Protein AF-A0A9D5PE12-F1 (afdb_monomer)

Solvent-accessible surface area (backbone atoms only — not comparable to full-atom values): 17944 Å² total; per-residue (Å²): 62,60,65,68,38,72,77,38,65,74,46,56,59,53,34,53,28,60,67,46,74,87,85,66,69,91,41,48,54,55,60,52,22,58,77,56,76,37,58,49,64,40,52,50,46,51,49,42,27,74,77,70,66,45,74,72,51,78,72,53,52,74,65,48,49,65,69,56,52,53,48,28,52,55,37,45,54,50,44,42,68,74,46,52,51,53,51,44,49,51,35,49,62,76,15,31,68,56,91,51,87,88,36,63,37,35,49,51,52,50,52,50,52,56,50,52,52,45,55,49,49,43,52,49,49,41,52,68,48,56,49,45,50,52,54,32,45,76,71,57,40,27,55,85,90,59,58,76,62,57,69,63,71,63,59,41,63,74,48,27,54,51,48,54,52,50,50,53,52,49,52,53,48,47,48,74,76,55,59,57,91,86,33,42,62,68,43,46,52,51,34,51,52,50,50,54,51,50,52,53,52,47,54,50,49,54,48,42,39,69,69,47,48,50,56,47,49,51,54,52,53,75,73,40,60,76,37,90,67,86,67,96,68,80,92,70,92,78,90,67,91,70,90,63,53,73,66,53,50,52,53,49,48,36,49,58,68,66,48,48,63,61,53,40,13,67,72,70,50,35,40,51,66,54,49,52,49,48,53,51,49,53,26,65,74,69,72,41,90,45,74,70,54,50,42,52,49,32,46,76,70,63,74,39,60,78,70,76,54,62,70,75,80,80,117

Radius of gyration: 22.83 Å; Cα contacts (8 Å, |Δi|>4): 286; chains: 1; bounding box: 58×44×62 Å

Sequence (315 aa):
MAELIGDDFNLLQVMSRFGIALGFGDKSVDEVCRENNVDTDTFLAVCNFVSQGLKPSFDEYMSLHVESLLAYLRKSHTFYLDFLLPGIRHMFVEAVDCSTRNEIGFLILKFFDDYVAEIKCHQDYESDHFFTYVENLLKGVRPADVCLQHFEDDHVHLDHDKLIAQKMADLKNIIIRYSPSSANKDLLNDALMHLCRFEKDMDIHTRLEDTIFIPVVSMLESQVEVNDGESEVLANETNEKDPLSQREKEIITCVVKGQTNKEIADTLCIAMHTVLTHRRNIAKKLDIHTPAGLVIYAIVHGIVKVEDIKDLQYS

Mean predicted aligned error: 9.03 Å

Structure (mmCIF, N/CA/C/O backbone):
data_AF-A0A9D5PE12-F1
#
_entry.id   AF-A0A9D5PE12-F1
#
loop_
_atom_site.group_PDB
_atom_site.id
_atom_site.type_symbol
_atom_site.label_atom_id
_atom_site.label_alt_id
_atom_site.label_comp_id
_atom_site.label_asym_id
_atom_site.label_entity_id
_atom_site.label_seq_id
_atom_site.pdbx_PDB_ins_code
_atom_site.Cartn_x
_atom_site.Cartn_y
_atom_site.Cartn_z
_atom_site.occupancy
_atom_site.B_iso_or_equiv
_atom_site.auth_seq_id
_atom_site.auth_comp_id
_atom_site.auth_asym_id
_atom_site.auth_atom_id
_atom_site.pdbx_PDB_model_num
ATOM 1 N N . MET A 1 1 ? -23.669 9.478 -7.004 1.00 91.88 1 MET A N 1
ATOM 2 C CA . MET A 1 1 ? -22.338 8.865 -7.228 1.00 91.88 1 MET A CA 1
ATOM 3 C C . MET A 1 1 ? -21.692 9.326 -8.539 1.00 91.88 1 MET A C 1
ATOM 5 O O . MET A 1 1 ? -20.534 9.713 -8.512 1.00 91.88 1 MET A O 1
ATOM 9 N N . ALA A 1 2 ? -22.415 9.330 -9.670 1.00 92.31 2 ALA A N 1
ATOM 10 C CA . ALA A 1 2 ? -21.855 9.725 -10.974 1.00 92.31 2 ALA A CA 1
ATOM 11 C C . ALA A 1 2 ? -21.234 11.133 -10.982 1.00 92.31 2 ALA A C 1
ATOM 13 O O . ALA A 1 2 ? -20.122 11.297 -11.467 1.00 92.31 2 ALA A O 1
ATOM 14 N N . GLU A 1 3 ? -21.940 12.120 -10.421 1.00 91.94 3 GLU A N 1
ATOM 15 C CA . GLU A 1 3 ? -21.476 13.514 -10.354 1.00 91.94 3 GLU A CA 1
ATOM 16 C C . GLU A 1 3 ? -20.173 13.643 -9.554 1.00 91.94 3 GLU A C 1
ATOM 18 O O . GLU A 1 3 ? -19.214 14.213 -10.055 1.00 91.94 3 GLU A O 1
ATOM 23 N N . LEU A 1 4 ? -20.093 12.992 -8.386 1.00 91.94 4 LEU A N 1
ATOM 24 C CA . LEU A 1 4 ? -18.894 12.972 -7.538 1.00 91.94 4 LEU A CA 1
ATOM 25 C C . LEU A 1 4 ? -17.642 12.504 -8.305 1.00 91.94 4 LEU A C 1
ATOM 27 O O . LEU A 1 4 ? -16.583 13.111 -8.195 1.00 91.94 4 LEU A O 1
ATOM 31 N N . ILE A 1 5 ? -17.760 11.43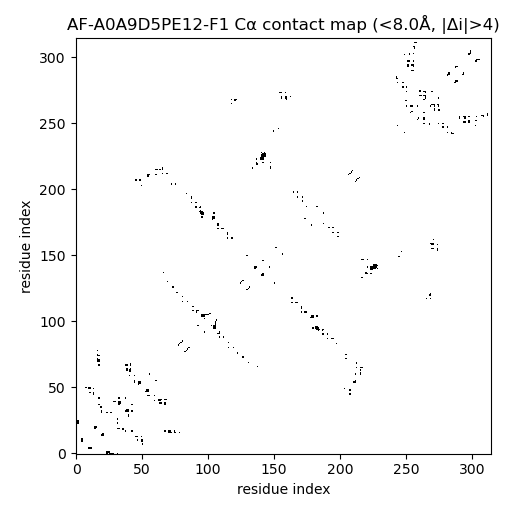7 -9.100 1.00 92.19 5 ILE A N 1
ATOM 32 C CA . ILE A 1 5 ? -16.647 10.920 -9.918 1.00 92.19 5 ILE A CA 1
ATOM 33 C C . ILE A 1 5 ? -16.380 11.828 -11.122 1.00 92.19 5 ILE A C 1
ATOM 35 O O . ILE A 1 5 ? -15.238 11.965 -11.552 1.00 92.19 5 ILE A O 1
ATOM 39 N N . GLY A 1 6 ? -17.434 12.418 -11.694 1.00 90.25 6 GLY A N 1
ATOM 40 C CA . GLY A 1 6 ? -17.326 13.356 -12.809 1.00 90.25 6 GLY A CA 1
ATOM 41 C C . GLY A 1 6 ? -16.516 14.604 -12.453 1.00 90.25 6 GLY A C 1
ATOM 42 O O . GLY A 1 6 ? -15.821 15.131 -13.321 1.00 90.25 6 GLY A O 1
ATOM 43 N N . ASP A 1 7 ? -16.562 15.021 -11.187 1.00 91.56 7 ASP A N 1
ATOM 44 C CA . ASP A 1 7 ? -15.768 16.130 -10.657 1.00 91.56 7 ASP A CA 1
ATOM 45 C C . ASP A 1 7 ? -14.293 15.746 -10.427 1.00 91.56 7 ASP A C 1
ATOM 47 O O . ASP A 1 7 ? -13.405 16.578 -10.632 1.00 91.56 7 ASP A O 1
ATOM 51 N N . ASP A 1 8 ? -14.006 14.491 -10.052 1.00 93.31 8 ASP A N 1
ATOM 52 C CA . ASP A 1 8 ? -12.640 13.986 -9.871 1.00 93.31 8 ASP A CA 1
ATOM 53 C C . ASP A 1 8 ? -12.486 12.489 -10.206 1.00 93.31 8 ASP A C 1
ATOM 55 O O . ASP A 1 8 ? -12.832 11.592 -9.432 1.00 93.31 8 ASP A O 1
ATOM 59 N N . PHE A 1 9 ? -11.848 12.203 -11.345 1.00 92.50 9 PHE A N 1
ATOM 60 C CA . PHE A 1 9 ? -11.589 10.835 -11.798 1.00 92.50 9 PHE A CA 1
ATOM 61 C C . PHE A 1 9 ? -10.579 10.060 -10.943 1.00 92.50 9 PHE A C 1
ATOM 63 O O . PHE A 1 9 ? -10.517 8.835 -11.068 1.00 92.50 9 PHE A O 1
ATOM 70 N N . ASN A 1 10 ? -9.817 10.709 -10.054 1.00 89.19 10 ASN A N 1
ATOM 71 C CA . ASN A 1 10 ? -8.973 9.980 -9.100 1.00 89.19 10 ASN A CA 1
ATOM 72 C C . ASN A 1 10 ? -9.825 9.112 -8.153 1.00 89.19 10 ASN A C 1
ATOM 74 O O . ASN A 1 10 ? -9.357 8.084 -7.661 1.00 89.19 10 ASN A O 1
ATOM 78 N N . LEU A 1 11 ? -11.105 9.459 -7.965 1.00 95.00 11 LEU A N 1
ATOM 79 C CA . LEU A 1 11 ? -12.042 8.692 -7.146 1.00 95.00 11 LEU A CA 1
ATOM 80 C C . LEU A 1 11 ? -12.417 7.334 -7.752 1.00 95.00 11 LEU A C 1
ATOM 82 O O . LEU A 1 11 ? -12.886 6.463 -7.024 1.00 95.00 11 LEU A O 1
ATOM 86 N N . LEU A 1 12 ? -12.146 7.088 -9.041 1.00 94.38 12 LEU A N 1
ATOM 87 C CA . LEU A 1 12 ? -12.320 5.754 -9.632 1.00 94.38 12 LEU A CA 1
ATOM 88 C C . LEU A 1 12 ? -11.509 4.693 -8.880 1.00 94.38 12 LEU A C 1
ATOM 90 O O . LEU A 1 12 ? -11.999 3.591 -8.627 1.00 94.38 12 LEU A O 1
ATOM 94 N N . GLN A 1 13 ? -10.281 5.041 -8.486 1.00 93.38 13 GLN A N 1
ATOM 95 C CA . GLN A 1 13 ? -9.429 4.129 -7.735 1.00 93.38 13 GLN A CA 1
ATOM 96 C C . GLN A 1 13 ? -9.942 3.935 -6.304 1.00 93.38 13 GLN A C 1
ATOM 98 O O . GLN A 1 13 ? -9.914 2.816 -5.789 1.00 93.38 13 GLN A O 1
ATOM 103 N N . VAL A 1 14 ? -10.473 4.997 -5.687 1.00 96.19 14 VAL A N 1
ATOM 104 C CA . VAL A 1 14 ? -11.097 4.934 -4.358 1.00 96.19 14 VAL A CA 1
ATOM 105 C C . VAL A 1 14 ? -12.267 3.953 -4.361 1.00 96.19 14 VAL A C 1
ATOM 107 O O . VAL A 1 14 ? -12.322 3.049 -3.531 1.00 96.19 14 VAL A O 1
ATOM 110 N N . MET A 1 15 ? -13.157 4.059 -5.347 1.00 95.31 15 MET A N 1
ATOM 111 C CA . MET A 1 15 ? -14.295 3.149 -5.495 1.00 95.31 15 MET A CA 1
ATOM 112 C C . MET A 1 15 ? -13.864 1.696 -5.636 1.00 95.31 15 MET A C 1
ATOM 114 O O . MET A 1 15 ? -14.377 0.830 -4.929 1.00 95.31 15 MET A O 1
ATOM 118 N N . SER A 1 16 ? -12.885 1.433 -6.506 1.00 94.56 16 SER A N 1
ATOM 119 C CA . SER A 1 16 ? -12.375 0.078 -6.707 1.00 94.56 16 SER A CA 1
ATOM 120 C C . SER A 1 16 ? -11.813 -0.520 -5.414 1.00 94.56 16 SER A C 1
ATOM 122 O O . SER A 1 16 ? -11.966 -1.720 -5.186 1.00 94.56 16 SER A O 1
ATOM 124 N N . ARG A 1 17 ? -11.179 0.291 -4.557 1.00 96.50 17 ARG A N 1
ATOM 125 C CA . ARG A 1 17 ? -10.620 -0.145 -3.265 1.00 96.50 17 ARG A CA 1
ATOM 126 C C . ARG A 1 17 ? -11.682 -0.396 -2.201 1.00 96.50 17 ARG A C 1
ATOM 128 O O . ARG A 1 17 ? -11.516 -1.305 -1.399 1.00 96.50 17 ARG A O 1
ATOM 135 N N . PHE A 1 18 ? -12.800 0.321 -2.251 1.00 96.88 18 PHE A N 1
ATOM 136 C CA . PHE A 1 18 ? -13.996 -0.004 -1.467 1.00 96.88 18 PHE A CA 1
ATOM 137 C C . PHE A 1 18 ? -14.807 -1.178 -2.044 1.00 96.88 18 PHE A C 1
ATOM 139 O O . PHE A 1 18 ? -15.817 -1.569 -1.470 1.00 96.88 18 PHE A O 1
ATOM 146 N N . GLY A 1 19 ? -14.388 -1.760 -3.174 1.00 93.94 19 GLY A N 1
ATOM 147 C CA . GLY A 1 19 ? -15.107 -2.856 -3.827 1.00 93.94 19 GLY A CA 1
ATOM 148 C C . GLY A 1 19 ? -16.360 -2.416 -4.589 1.00 93.94 19 GLY A C 1
ATOM 149 O O . GLY A 1 19 ? -17.178 -3.257 -4.950 1.00 93.94 19 GLY A O 1
ATOM 150 N N . ILE A 1 20 ? -16.506 -1.119 -4.864 1.00 95.00 20 ILE A N 1
ATOM 151 C CA . ILE A 1 20 ? -17.655 -0.558 -5.572 1.00 95.00 20 ILE A CA 1
ATOM 152 C C . ILE A 1 20 ? -17.387 -0.597 -7.079 1.00 95.00 20 ILE A C 1
ATOM 154 O O . ILE A 1 20 ? -16.509 0.099 -7.595 1.00 95.00 20 ILE A O 1
ATOM 158 N N . ALA A 1 21 ? -18.175 -1.391 -7.804 1.00 92.25 21 ALA A N 1
ATOM 159 C CA . ALA A 1 21 ? -18.115 -1.455 -9.261 1.00 92.25 21 ALA A CA 1
ATOM 160 C C . ALA A 1 21 ? -18.849 -0.275 -9.929 1.00 92.25 21 ALA A C 1
ATOM 162 O O . ALA A 1 21 ? -19.832 0.262 -9.411 1.00 92.25 21 ALA A O 1
ATOM 163 N N . LEU A 1 22 ? -18.394 0.107 -11.127 1.00 92.56 22 LEU A N 1
ATOM 164 C CA . LEU A 1 22 ? -19.107 1.061 -11.981 1.00 92.56 22 LEU A CA 1
ATOM 165 C C . LEU A 1 22 ? -20.443 0.476 -12.472 1.00 92.56 22 LEU A C 1
ATOM 167 O O . LEU A 1 22 ? -20.615 -0.738 -12.549 1.00 92.56 22 LEU A O 1
ATOM 171 N N . GLY A 1 23 ? -21.374 1.353 -12.865 1.00 91.19 23 GLY A N 1
ATOM 172 C CA . GLY A 1 23 ? -22.699 0.952 -13.363 1.00 91.19 23 GLY A CA 1
ATOM 173 C C . GLY A 1 23 ? -23.842 1.133 -12.360 1.00 91.19 23 GLY A C 1
ATOM 174 O O . GLY A 1 23 ? -24.856 0.451 -12.449 1.00 91.19 23 GLY A O 1
ATOM 175 N N . PHE A 1 24 ? -23.703 2.067 -11.418 1.00 88.62 24 PHE A N 1
ATOM 176 C CA . PHE A 1 24 ? -24.698 2.367 -10.379 1.00 88.62 24 PHE A CA 1
ATOM 177 C C . PHE A 1 24 ? -25.884 3.238 -10.851 1.00 88.62 24 PHE A C 1
ATOM 179 O O . PHE A 1 24 ? -26.805 3.477 -10.073 1.00 88.62 24 PHE A O 1
ATOM 186 N N . GLY A 1 25 ? -25.904 3.697 -12.108 1.00 91.38 25 GLY A N 1
ATOM 187 C CA . GLY A 1 25 ? -26.985 4.534 -12.647 1.00 91.38 25 GLY A CA 1
ATOM 188 C C . GLY A 1 25 ? -27.133 5.861 -11.892 1.00 91.38 25 GLY A C 1
ATOM 189 O O . GLY A 1 25 ? -26.133 6.503 -11.573 1.00 91.38 25 GLY A O 1
ATOM 190 N N . ASP A 1 26 ? -28.372 6.235 -11.573 1.00 94.69 26 ASP A N 1
ATOM 191 C CA . ASP A 1 26 ? -28.710 7.498 -10.895 1.00 94.69 26 ASP A CA 1
ATOM 192 C C . ASP A 1 26 ? -28.695 7.398 -9.358 1.00 94.69 26 ASP A C 1
ATOM 194 O O . ASP A 1 26 ? -29.173 8.297 -8.666 1.00 94.69 26 ASP A O 1
ATOM 198 N N . LYS A 1 27 ? -28.161 6.302 -8.800 1.00 96.50 27 LYS A N 1
ATOM 199 C CA . LYS A 1 27 ? -28.121 6.096 -7.349 1.00 96.50 27 LYS A CA 1
ATOM 200 C C . LYS A 1 27 ? -27.272 7.161 -6.648 1.00 96.50 27 LYS A C 1
ATOM 202 O O . LYS A 1 27 ? -26.194 7.581 -7.110 1.00 96.50 27 LYS A O 1
ATOM 207 N N . SER A 1 28 ? -27.761 7.579 -5.487 1.00 97.31 28 SER A N 1
ATOM 208 C CA . SER A 1 28 ? -27.042 8.450 -4.560 1.00 97.31 28 SER A CA 1
ATOM 209 C C . SER A 1 28 ? -25.776 7.767 -4.025 1.00 97.31 28 SER A C 1
ATOM 211 O O . SER A 1 28 ? -25.570 6.568 -4.208 1.00 97.31 28 SER A O 1
ATOM 213 N N . VAL A 1 29 ? -24.878 8.535 -3.398 1.00 97.00 29 VAL A N 1
ATOM 214 C CA . VAL A 1 29 ? -23.661 7.957 -2.794 1.00 97.00 29 VAL A CA 1
ATOM 215 C C . VAL A 1 29 ? -24.027 6.945 -1.709 1.00 97.00 29 VAL A C 1
ATOM 217 O O . VAL A 1 29 ? -23.503 5.835 -1.726 1.00 97.00 29 VAL A O 1
ATOM 220 N N . ASP A 1 30 ? -24.975 7.299 -0.843 1.00 97.25 30 ASP A N 1
ATOM 221 C CA . ASP A 1 30 ? -25.439 6.444 0.251 1.00 97.25 30 ASP A CA 1
ATOM 222 C C . ASP A 1 30 ? -26.052 5.127 -0.249 1.00 97.25 30 ASP A C 1
ATOM 224 O O . ASP A 1 30 ? -25.691 4.046 0.213 1.00 97.25 30 ASP A O 1
ATOM 228 N N . GLU A 1 31 ? -26.916 5.189 -1.269 1.00 97.75 31 GLU A N 1
ATOM 229 C CA . GLU A 1 31 ? -27.510 3.982 -1.855 1.00 97.75 31 GLU A CA 1
ATOM 230 C C . GLU A 1 31 ? -26.449 3.022 -2.395 1.00 97.75 31 GLU A C 1
ATOM 232 O O . GLU A 1 31 ? -26.549 1.815 -2.176 1.00 97.75 31 GLU A O 1
ATOM 237 N N . VAL A 1 32 ? -25.424 3.552 -3.070 1.00 97.44 32 VAL A N 1
ATOM 238 C CA . VAL A 1 32 ? -24.328 2.742 -3.611 1.00 97.44 32 VAL A CA 1
ATOM 239 C C . VAL A 1 32 ? -23.470 2.156 -2.492 1.00 97.44 32 VAL A C 1
ATOM 241 O O . VAL A 1 32 ? -23.146 0.971 -2.554 1.00 97.44 32 VAL A O 1
ATOM 244 N N . CYS A 1 33 ? -23.121 2.937 -1.468 1.00 96.75 33 CYS A N 1
ATOM 245 C CA . CYS A 1 33 ? -22.321 2.451 -0.341 1.00 96.75 33 CYS A CA 1
ATOM 246 C C . CYS A 1 33 ? -23.049 1.319 0.396 1.00 96.75 33 CYS A C 1
ATOM 248 O O . CYS A 1 33 ? -22.503 0.224 0.548 1.00 96.75 33 CYS A O 1
ATOM 250 N N . ARG A 1 34 ? -24.333 1.516 0.716 1.00 95.69 34 ARG A N 1
ATOM 251 C CA . ARG A 1 34 ? -25.177 0.512 1.376 1.00 95.69 34 ARG A CA 1
ATOM 252 C C . ARG A 1 34 ? -25.303 -0.787 0.579 1.00 95.69 34 ARG A C 1
ATOM 254 O O . ARG A 1 34 ? -25.251 -1.865 1.162 1.00 95.69 34 ARG A O 1
ATOM 261 N N . GLU A 1 35 ? -25.456 -0.714 -0.743 1.00 95.88 35 GLU A N 1
ATOM 262 C CA . GLU A 1 35 ? -25.526 -1.907 -1.603 1.00 95.88 35 GLU A CA 1
ATOM 263 C C . GLU A 1 35 ? -24.217 -2.704 -1.655 1.00 95.88 35 GLU A C 1
ATOM 265 O O . GLU A 1 35 ? -24.246 -3.907 -1.913 1.00 95.88 35 GLU A O 1
ATOM 270 N N . ASN A 1 36 ? -23.084 -2.051 -1.398 1.00 94.25 36 ASN A N 1
ATOM 271 C CA . ASN A 1 36 ? -21.760 -2.671 -1.407 1.00 94.25 36 ASN A CA 1
ATOM 272 C C . ASN A 1 36 ? -21.235 -2.980 0.007 1.00 94.25 36 ASN A C 1
ATOM 274 O O . ASN A 1 36 ? -20.098 -3.421 0.140 1.00 94.25 36 ASN A O 1
ATOM 278 N N . ASN A 1 37 ? -22.059 -2.809 1.050 1.00 94.12 37 ASN A N 1
ATOM 279 C CA . ASN A 1 37 ? -21.665 -2.951 2.460 1.00 94.12 37 ASN A CA 1
ATOM 280 C C . ASN A 1 37 ? -20.475 -2.055 2.847 1.00 94.12 37 ASN A C 1
ATOM 282 O O . ASN A 1 37 ? -19.581 -2.475 3.578 1.00 94.12 37 ASN A O 1
ATOM 286 N N . VAL A 1 38 ? -20.466 -0.827 2.334 1.00 95.31 38 VAL A N 1
ATOM 287 C CA . VAL A 1 38 ? -19.476 0.203 2.653 1.00 95.31 38 VAL A CA 1
ATOM 288 C C . VAL A 1 38 ? -20.146 1.250 3.530 1.00 95.31 38 VAL A C 1
ATOM 290 O O . VAL A 1 38 ? -21.268 1.667 3.243 1.00 95.31 38 VAL A O 1
ATOM 293 N N . ASP A 1 39 ? -19.462 1.677 4.587 1.00 96.56 39 ASP A N 1
ATOM 294 C CA . ASP A 1 39 ? -19.922 2.795 5.404 1.00 96.56 39 ASP A CA 1
ATOM 295 C C . ASP A 1 39 ? -19.829 4.121 4.624 1.00 96.56 39 ASP A C 1
ATOM 297 O O . ASP A 1 39 ? -18.768 4.478 4.100 1.00 96.56 39 ASP A O 1
ATOM 301 N N . THR A 1 40 ? -20.955 4.834 4.515 1.00 96.88 40 THR A N 1
ATOM 302 C CA . THR A 1 40 ? -21.082 6.039 3.680 1.00 96.88 40 THR A CA 1
ATOM 303 C C . THR A 1 40 ? -20.196 7.179 4.187 1.00 96.88 40 THR A C 1
ATOM 305 O O . THR A 1 40 ? -19.554 7.850 3.373 1.00 96.88 40 THR A O 1
ATOM 308 N N . ASP A 1 41 ? -20.120 7.384 5.503 1.00 96.88 41 ASP A N 1
ATOM 309 C CA . ASP A 1 41 ? -19.317 8.455 6.106 1.00 96.88 41 ASP A CA 1
ATOM 310 C C . ASP A 1 41 ? -17.827 8.202 5.870 1.00 96.88 41 ASP A C 1
ATOM 312 O O . ASP A 1 41 ? -17.101 9.083 5.406 1.00 96.88 41 ASP A O 1
ATOM 316 N N . THR A 1 42 ? -17.386 6.960 6.076 1.00 97.81 42 THR A N 1
ATOM 317 C CA . THR A 1 42 ? -16.015 6.530 5.790 1.00 97.81 42 THR A CA 1
ATOM 318 C C . THR A 1 42 ? -15.667 6.697 4.315 1.00 97.81 42 THR A C 1
ATOM 320 O O . THR A 1 42 ? -14.605 7.231 3.986 1.00 97.81 42 THR A O 1
ATOM 323 N N . PHE A 1 43 ? -16.561 6.296 3.407 1.00 97.88 43 PHE A N 1
ATOM 324 C CA . PHE A 1 43 ? -16.361 6.483 1.970 1.00 97.88 43 PHE A CA 1
ATOM 325 C C . PHE A 1 43 ? -16.181 7.962 1.605 1.00 97.88 43 PHE A C 1
ATOM 327 O O . PHE A 1 43 ? -15.249 8.312 0.874 1.00 97.88 43 PHE A O 1
ATOM 334 N N . LEU A 1 44 ? -17.047 8.838 2.122 1.00 97.00 44 LEU A N 1
ATOM 335 C CA . LEU A 1 44 ? -16.983 10.276 1.863 1.00 97.00 44 LEU A CA 1
ATOM 336 C C . LEU A 1 44 ? -15.732 10.915 2.471 1.00 97.00 44 LEU A C 1
ATOM 338 O O . LEU A 1 44 ? -15.083 11.715 1.797 1.00 97.00 44 LEU A O 1
ATOM 342 N N . ALA A 1 45 ? -15.349 10.529 3.690 1.00 97.69 45 ALA A N 1
ATOM 343 C CA . ALA A 1 45 ? -14.124 10.995 4.333 1.00 97.69 45 ALA A CA 1
ATOM 344 C C . ALA A 1 45 ? -12.887 10.658 3.486 1.00 97.69 45 ALA A C 1
ATOM 346 O O . ALA A 1 45 ? -12.058 11.533 3.221 1.00 97.69 45 ALA A O 1
ATOM 347 N N . VAL A 1 46 ? -12.798 9.424 2.977 1.00 97.69 46 VAL A N 1
ATOM 348 C CA . VAL A 1 46 ? -11.709 9.016 2.079 1.00 97.69 46 VAL A CA 1
ATOM 349 C C . VAL A 1 46 ? -11.771 9.764 0.745 1.00 97.69 46 VAL A C 1
ATOM 351 O O . VAL A 1 46 ? -10.739 10.248 0.284 1.00 97.69 46 VAL A O 1
ATOM 354 N N . CYS A 1 47 ? -12.948 9.937 0.135 1.00 97.38 47 CYS A N 1
ATOM 355 C CA . CYS A 1 47 ? -13.078 10.705 -1.110 1.00 97.38 47 CYS A CA 1
ATOM 356 C C . CYS A 1 47 ? -12.613 12.160 -0.947 1.00 97.38 47 CYS A C 1
ATOM 358 O O . CYS A 1 47 ? -11.829 12.656 -1.758 1.00 97.38 47 CYS A O 1
ATOM 360 N N . ASN A 1 48 ? -13.050 12.829 0.122 1.00 96.25 48 ASN A N 1
ATOM 361 C CA . ASN A 1 48 ? -12.664 14.205 0.435 1.00 96.25 48 ASN A CA 1
ATOM 362 C C . ASN A 1 48 ? -11.154 14.324 0.679 1.00 96.25 48 ASN A C 1
ATOM 364 O O . ASN A 1 48 ? -10.512 15.270 0.208 1.00 96.25 48 ASN A O 1
ATOM 368 N N . PHE A 1 49 ? -10.568 13.342 1.364 1.00 96.69 49 PHE A N 1
ATOM 369 C CA . PHE A 1 49 ? -9.134 13.303 1.608 1.00 96.69 49 PHE A CA 1
ATOM 370 C C . PHE A 1 49 ? -8.325 13.080 0.324 1.00 96.69 49 PHE A C 1
ATOM 372 O O . PHE A 1 49 ? -7.370 13.810 0.069 1.00 96.69 49 PHE A O 1
ATOM 379 N N . VAL A 1 50 ? -8.713 12.115 -0.514 1.00 94.94 50 VAL A N 1
ATOM 380 C CA . VAL A 1 50 ? -8.000 11.797 -1.763 1.00 94.94 50 VAL A CA 1
ATOM 381 C C . VAL A 1 50 ? -8.110 12.939 -2.774 1.00 94.94 50 VAL A C 1
ATOM 383 O O . VAL A 1 50 ? -7.117 13.291 -3.410 1.00 94.94 50 VAL A O 1
ATOM 386 N N . SER A 1 51 ? -9.294 13.539 -2.903 1.00 94.56 51 SER A N 1
ATOM 387 C CA . SER A 1 51 ? -9.542 14.593 -3.889 1.00 94.56 51 SER A CA 1
ATOM 388 C C . SER A 1 51 ? -8.929 15.937 -3.482 1.00 94.56 51 SER A C 1
ATOM 390 O O . SER A 1 51 ? -8.296 16.616 -4.292 1.00 94.56 51 SER A O 1
ATOM 392 N N . GLN A 1 52 ? -9.085 16.328 -2.212 1.00 93.56 52 GLN A N 1
ATOM 393 C CA . GLN A 1 52 ? -8.803 17.697 -1.759 1.00 93.56 52 GLN A CA 1
ATOM 394 C C . GLN A 1 52 ? -7.800 17.771 -0.599 1.00 93.56 52 GLN A C 1
ATOM 396 O O . GLN A 1 52 ? -7.399 18.863 -0.198 1.00 93.56 52 GLN A O 1
ATOM 401 N N . GLY A 1 53 ? -7.378 16.635 -0.037 1.00 93.12 53 GLY A N 1
ATOM 402 C CA . GLY A 1 53 ? -6.530 16.598 1.156 1.00 93.12 53 GLY A CA 1
ATOM 403 C C . GLY A 1 53 ? -7.246 17.056 2.428 1.00 93.12 53 GLY A C 1
ATOM 404 O O . GLY A 1 53 ? -6.576 17.415 3.399 1.00 93.12 53 GLY A O 1
ATOM 405 N N . LEU A 1 54 ? -8.584 17.084 2.422 1.00 93.88 54 LEU A N 1
ATOM 406 C CA . LEU A 1 54 ? -9.382 17.516 3.565 1.00 93.88 54 LEU A CA 1
ATOM 407 C C . LEU A 1 54 ? -9.358 16.453 4.658 1.00 93.88 54 LEU A C 1
ATOM 409 O O . LEU A 1 54 ? -9.696 15.296 4.421 1.00 93.88 54 LEU A O 1
ATOM 413 N N . LYS A 1 55 ? -8.958 16.864 5.861 1.00 93.00 55 LYS A N 1
ATOM 414 C CA . LYS A 1 55 ? -9.018 16.017 7.052 1.00 93.00 55 LYS A CA 1
ATOM 415 C C . LYS A 1 55 ? -10.452 15.985 7.590 1.00 93.00 55 LYS A C 1
ATOM 417 O O . LYS A 1 55 ? -11.102 17.033 7.535 1.00 93.00 55 LYS A O 1
ATOM 422 N N . PRO A 1 56 ? -10.909 14.854 8.153 1.00 95.06 56 PRO A N 1
ATOM 423 C CA . PRO A 1 56 ? -12.169 14.816 8.881 1.00 95.06 56 PRO A CA 1
ATOM 424 C C . PRO A 1 56 ? -12.187 15.852 10.014 1.00 95.06 56 PRO A C 1
ATOM 426 O O . PRO A 1 56 ? -11.168 16.148 10.646 1.00 95.06 56 PRO A O 1
ATOM 429 N N . SER A 1 57 ? -13.351 16.429 10.269 1.00 92.81 57 SER A N 1
ATOM 430 C CA . SER A 1 57 ? -13.644 17.176 11.488 1.00 92.81 57 SER A CA 1
ATOM 431 C C . SER A 1 57 ? -13.722 16.236 12.695 1.00 92.81 57 SER A C 1
ATOM 433 O O . SER A 1 57 ? -13.768 15.016 12.555 1.00 92.81 57 SER A O 1
ATOM 435 N N . PHE A 1 58 ? -13.735 16.802 13.905 1.00 89.56 58 PHE A N 1
ATOM 436 C CA . PHE A 1 58 ? -13.791 16.011 15.138 1.00 89.56 58 PHE A CA 1
ATOM 437 C C . PHE A 1 58 ? -15.003 15.066 15.181 1.00 89.56 58 PHE A C 1
ATOM 439 O O . PHE A 1 58 ? -14.848 13.905 15.546 1.00 89.56 58 PHE A O 1
ATOM 446 N N . ASP A 1 59 ? -16.177 15.549 14.770 1.00 89.62 59 ASP A N 1
ATOM 447 C CA . ASP A 1 59 ? -17.402 14.745 14.757 1.00 89.62 59 ASP A CA 1
ATOM 448 C C . ASP A 1 59 ? -17.348 13.654 13.676 1.00 89.62 59 ASP A C 1
ATOM 450 O O . ASP A 1 59 ? -17.774 12.531 13.927 1.00 89.62 59 ASP A O 1
ATOM 454 N N . GLU A 1 60 ? -16.762 13.950 12.510 1.00 92.62 60 GLU A N 1
ATOM 455 C CA . GLU A 1 60 ? -16.580 12.962 11.437 1.00 92.62 60 GLU A CA 1
ATOM 456 C C . GLU A 1 60 ? -15.617 11.849 11.854 1.00 92.62 60 GLU A C 1
ATOM 458 O O . GLU A 1 60 ? -15.904 10.691 11.589 1.00 92.62 60 GLU A O 1
ATOM 463 N N . TYR A 1 61 ? -14.515 12.153 12.558 1.00 92.94 61 TYR A N 1
ATOM 464 C CA . TYR A 1 61 ? -13.607 11.113 13.070 1.00 92.94 61 TYR A CA 1
ATOM 465 C C . TYR A 1 61 ? -14.330 10.071 13.933 1.00 92.94 61 TYR A C 1
ATOM 467 O O . TYR A 1 61 ? -13.985 8.893 13.877 1.00 92.94 61 TYR A O 1
ATOM 475 N N . MET A 1 62 ? -15.328 10.496 14.713 1.00 90.31 62 MET A N 1
ATOM 476 C CA . MET A 1 62 ? -16.088 9.616 15.605 1.00 90.31 62 MET A CA 1
ATOM 477 C C . MET A 1 62 ? -17.088 8.719 14.866 1.00 90.31 62 MET A C 1
ATOM 479 O O . MET A 1 62 ? -17.549 7.744 15.459 1.00 90.31 62 MET A O 1
ATOM 483 N N . SER A 1 63 ? -17.440 9.032 13.613 1.00 93.25 63 SER A N 1
ATOM 484 C CA . SER A 1 63 ? -18.346 8.210 12.801 1.00 93.25 63 SER A CA 1
ATOM 485 C C . SER A 1 63 ? -17.629 7.253 11.845 1.00 93.25 63 SER A C 1
ATOM 487 O O . SER A 1 63 ? -18.283 6.400 11.253 1.00 93.25 63 SER A O 1
ATOM 489 N N . LEU A 1 64 ? -16.298 7.334 11.711 1.00 96.50 64 LEU A N 1
ATOM 490 C CA . LEU A 1 64 ? -15.553 6.478 10.783 1.00 96.50 64 LEU A CA 1
ATOM 491 C C . LEU A 1 64 ? -15.462 5.028 11.273 1.00 96.50 64 LEU A C 1
ATOM 493 O O . LEU A 1 64 ? -15.156 4.752 12.432 1.00 96.50 64 LEU A O 1
ATOM 497 N N . HIS A 1 65 ? -15.642 4.088 10.347 1.00 95.75 65 HIS A N 1
ATOM 498 C CA . HIS A 1 65 ? -15.551 2.655 10.607 1.00 95.75 65 HIS A CA 1
ATOM 499 C C . HIS A 1 65 ? -14.140 2.127 10.314 1.00 95.75 65 HIS A C 1
ATOM 501 O O . HIS A 1 65 ? -13.688 2.116 9.162 1.00 95.75 65 HIS A O 1
ATOM 507 N N . VAL A 1 66 ? -13.466 1.618 11.351 1.00 96.44 66 VAL A N 1
ATOM 508 C CA . VAL A 1 66 ? -12.114 1.036 11.252 1.00 96.44 66 VAL A CA 1
ATOM 509 C C . VAL A 1 66 ? -12.083 -0.134 10.271 1.00 96.44 66 VAL A C 1
ATOM 511 O O . VAL A 1 66 ? -11.156 -0.222 9.471 1.00 96.44 66 VAL A O 1
ATOM 514 N N . GLU A 1 67 ? -13.107 -0.990 10.255 1.00 95.81 67 GLU A N 1
ATOM 515 C CA . GLU A 1 67 ? -13.211 -2.122 9.330 1.00 95.81 67 GLU A CA 1
ATOM 516 C C . GLU A 1 67 ? -13.213 -1.675 7.865 1.00 95.81 67 GLU A C 1
ATOM 518 O O . GLU A 1 67 ? -12.566 -2.301 7.023 1.00 95.81 67 GLU A O 1
ATOM 523 N N . SER A 1 68 ? -13.912 -0.577 7.556 1.00 96.12 68 SER A N 1
ATOM 524 C CA . SER A 1 68 ? -13.995 -0.039 6.193 1.00 96.12 68 SER A CA 1
ATOM 525 C C . SER A 1 68 ? -12.656 0.553 5.747 1.00 96.12 68 SER A C 1
ATOM 527 O O . SER A 1 68 ? -12.227 0.313 4.617 1.00 96.12 68 SER A O 1
ATOM 529 N N . LEU A 1 69 ? -11.964 1.278 6.635 1.00 97.31 69 LEU A N 1
ATOM 530 C CA . LEU A 1 69 ? -10.621 1.809 6.371 1.00 97.31 69 LEU A CA 1
ATOM 531 C C . LEU A 1 69 ? -9.591 0.685 6.204 1.00 97.31 69 LEU A C 1
ATOM 533 O O . LEU A 1 69 ? -8.834 0.684 5.235 1.00 97.31 69 LEU A O 1
ATOM 537 N N . LEU A 1 70 ? -9.605 -0.310 7.093 1.00 96.56 70 LEU A N 1
ATOM 538 C CA . LEU A 1 70 ? -8.711 -1.464 7.024 1.00 96.56 70 LEU A CA 1
ATOM 539 C C . LEU A 1 70 ? -8.917 -2.253 5.721 1.00 96.56 70 LEU A C 1
ATOM 541 O O . LEU A 1 70 ? -7.952 -2.599 5.037 1.00 96.56 70 LEU A O 1
ATOM 545 N N . ALA A 1 71 ? -10.173 -2.499 5.331 1.00 96.25 71 ALA A N 1
ATOM 546 C CA . ALA A 1 71 ? -10.491 -3.150 4.063 1.00 96.25 71 ALA A CA 1
ATOM 547 C C . ALA A 1 71 ? -9.986 -2.338 2.857 1.00 96.25 71 ALA A C 1
ATOM 549 O O . ALA A 1 71 ? -9.400 -2.910 1.934 1.00 96.25 71 ALA A O 1
ATOM 550 N N . TYR A 1 72 ? -10.160 -1.013 2.879 1.00 97.69 72 TYR A N 1
ATOM 551 C CA . TYR A 1 72 ? -9.668 -0.105 1.842 1.00 97.69 72 TYR A CA 1
ATOM 552 C C . TYR A 1 72 ? -8.135 -0.150 1.699 1.00 97.69 72 TYR A C 1
ATOM 554 O O . TYR A 1 72 ? -7.619 -0.241 0.578 1.00 97.69 72 TYR A O 1
ATOM 562 N N . LEU A 1 73 ? -7.392 -0.131 2.811 1.00 96.69 73 LEU A N 1
ATOM 563 C CA . LEU A 1 73 ? -5.925 -0.203 2.810 1.00 96.69 73 LEU A CA 1
ATOM 564 C C . LEU A 1 73 ? -5.428 -1.551 2.269 1.00 96.69 73 LEU A C 1
ATOM 566 O O . LEU A 1 73 ? -4.646 -1.572 1.317 1.00 96.69 73 LEU A O 1
ATOM 570 N N . ARG A 1 74 ? -5.988 -2.676 2.737 1.00 96.12 74 ARG A N 1
ATOM 571 C CA . ARG A 1 74 ? -5.666 -4.018 2.206 1.00 96.12 74 ARG A CA 1
ATOM 572 C C . ARG A 1 74 ? -5.945 -4.133 0.703 1.00 96.12 74 ARG A C 1
ATOM 574 O O . ARG A 1 74 ? -5.161 -4.717 -0.052 1.00 96.12 74 ARG A O 1
ATOM 581 N N . LYS A 1 75 ? -7.059 -3.560 0.232 1.00 96.75 75 LYS A N 1
ATOM 582 C CA . LYS A 1 75 ? -7.379 -3.509 -1.204 1.00 96.75 75 LYS A CA 1
ATOM 583 C C . LYS A 1 75 ? -6.433 -2.602 -1.987 1.00 96.75 75 LYS A C 1
ATOM 585 O O . LYS A 1 75 ? -6.180 -2.884 -3.158 1.00 96.75 75 LYS A O 1
ATOM 590 N N . SER A 1 76 ? -5.881 -1.564 -1.362 1.00 96.31 76 SER A N 1
ATOM 591 C CA . SER A 1 76 ? -4.829 -0.729 -1.952 1.00 96.31 76 SER A CA 1
ATOM 592 C C . SER A 1 76 ? -3.547 -1.532 -2.167 1.00 96.31 76 SER A C 1
ATOM 594 O O . SER A 1 76 ? -3.058 -1.565 -3.294 1.00 96.31 76 SER A O 1
ATOM 596 N N . HIS A 1 77 ? -3.077 -2.254 -1.143 1.00 95.69 77 HIS A N 1
ATOM 597 C CA . HIS A 1 77 ? -1.909 -3.145 -1.235 1.00 95.69 77 HIS A CA 1
ATOM 598 C C . HIS A 1 77 ? -2.074 -4.193 -2.342 1.00 95.69 77 HIS A C 1
ATOM 600 O O . HIS A 1 77 ? -1.232 -4.298 -3.233 1.00 95.69 77 HIS A O 1
ATOM 606 N N . THR A 1 78 ? -3.224 -4.880 -2.360 1.00 96.19 78 THR A N 1
ATOM 607 C CA . THR A 1 78 ? -3.562 -5.867 -3.405 1.00 96.19 78 THR A CA 1
ATOM 608 C C . THR A 1 78 ? -3.495 -5.239 -4.800 1.00 96.19 78 THR A C 1
ATOM 610 O O . THR A 1 78 ? -2.881 -5.783 -5.711 1.00 96.19 78 THR A O 1
ATOM 613 N N . PHE A 1 79 ? -4.101 -4.064 -4.988 1.00 96.38 79 PHE A N 1
ATOM 614 C CA . PHE A 1 79 ? -4.085 -3.372 -6.276 1.00 96.38 79 PHE A CA 1
ATOM 615 C C . PHE A 1 79 ? -2.664 -3.015 -6.738 1.00 96.38 79 PHE A C 1
ATOM 617 O O . PHE A 1 79 ? -2.347 -3.146 -7.924 1.00 96.38 79 PHE A O 1
ATOM 624 N N . TYR A 1 80 ? -1.800 -2.580 -5.820 1.00 96.81 80 TYR A N 1
ATOM 625 C CA . TYR A 1 80 ? -0.418 -2.244 -6.143 1.00 96.81 80 TYR A CA 1
ATOM 626 C C . TYR A 1 80 ? 0.371 -3.463 -6.619 1.00 96.81 80 TYR A C 1
ATOM 628 O O . TYR A 1 80 ? 0.944 -3.421 -7.711 1.00 96.81 80 TYR A O 1
ATOM 636 N N . LEU A 1 81 ? 0.375 -4.537 -5.828 1.00 96.81 81 LEU A N 1
ATOM 637 C CA . LEU A 1 81 ? 1.205 -5.715 -6.077 1.00 96.81 81 LEU A CA 1
ATOM 638 C C . LEU A 1 81 ? 0.659 -6.627 -7.177 1.00 96.81 81 LEU A C 1
ATOM 640 O O . LEU A 1 81 ? 1.454 -7.186 -7.930 1.00 96.81 81 LEU A O 1
ATOM 644 N N . ASP A 1 82 ? -0.663 -6.743 -7.314 1.00 96.94 82 ASP A N 1
ATOM 645 C CA . ASP A 1 82 ? -1.268 -7.734 -8.213 1.00 96.94 82 ASP A CA 1
ATOM 646 C C . ASP A 1 82 ? -1.676 -7.149 -9.569 1.00 96.94 82 ASP A C 1
ATOM 648 O O . ASP A 1 82 ? -1.888 -7.896 -10.526 1.00 96.94 82 ASP A O 1
ATOM 652 N N . PHE A 1 83 ? -1.782 -5.821 -9.681 1.00 96.31 83 PHE A N 1
ATOM 653 C CA . PHE A 1 83 ? -2.239 -5.167 -10.908 1.00 96.31 83 PHE A CA 1
ATOM 654 C C . PHE A 1 83 ? -1.284 -4.081 -11.403 1.00 96.31 83 PHE A C 1
ATOM 656 O O . PHE A 1 83 ? -0.743 -4.191 -12.506 1.00 96.31 83 PHE A O 1
ATOM 663 N N . LEU A 1 84 ? -1.052 -3.033 -10.608 1.00 96.62 84 LEU A N 1
ATOM 664 C CA . LEU A 1 84 ? -0.355 -1.840 -11.091 1.00 96.62 84 LEU A CA 1
ATOM 665 C C . LEU A 1 84 ? 1.136 -2.093 -11.356 1.00 96.62 84 LEU A C 1
ATOM 667 O O . LEU A 1 84 ? 1.611 -1.839 -12.464 1.00 96.62 84 LEU A O 1
ATOM 671 N N . LEU A 1 85 ? 1.875 -2.612 -10.372 1.00 97.75 85 LEU A N 1
ATOM 672 C CA . LEU A 1 85 ? 3.312 -2.868 -10.506 1.00 97.75 85 LEU A CA 1
ATOM 673 C C . LEU A 1 85 ? 3.622 -3.969 -11.537 1.00 97.75 85 LEU A C 1
ATOM 675 O O . LEU A 1 85 ? 4.525 -3.753 -12.351 1.00 97.75 85 LEU A O 1
ATOM 679 N N . PRO A 1 86 ? 2.872 -5.089 -11.617 1.00 98.25 86 PRO A N 1
ATOM 680 C CA . PRO A 1 86 ? 3.019 -6.051 -12.710 1.00 98.25 86 PRO A CA 1
ATOM 681 C C . PRO A 1 86 ? 2.770 -5.440 -14.093 1.00 98.25 86 PRO A C 1
ATOM 683 O O . PRO A 1 86 ? 3.502 -5.748 -15.036 1.00 98.25 86 PRO A O 1
ATOM 686 N N . GLY A 1 87 ? 1.783 -4.544 -14.213 1.00 98.00 87 GLY A N 1
ATOM 687 C CA . GLY A 1 87 ? 1.515 -3.807 -15.448 1.00 98.00 87 GLY A CA 1
ATOM 688 C C . GLY A 1 87 ? 2.707 -2.951 -15.877 1.00 98.00 87 GLY A C 1
ATOM 689 O O . GLY A 1 87 ? 3.181 -3.073 -17.004 1.00 98.00 87 GLY A O 1
ATOM 690 N N . ILE A 1 88 ? 3.265 -2.162 -14.954 1.00 97.81 88 ILE A N 1
ATOM 691 C CA . ILE A 1 88 ? 4.468 -1.349 -15.205 1.00 97.81 88 ILE A CA 1
ATOM 692 C C . ILE A 1 88 ? 5.661 -2.236 -15.580 1.00 97.81 88 ILE A C 1
ATOM 694 O O . ILE A 1 88 ? 6.399 -1.934 -16.519 1.00 97.81 88 ILE A O 1
ATOM 698 N N . ARG A 1 89 ? 5.829 -3.369 -14.889 1.00 97.31 89 ARG A N 1
ATOM 699 C CA . ARG A 1 89 ? 6.882 -4.343 -15.195 1.00 97.31 89 ARG A CA 1
ATOM 700 C C . ARG A 1 89 ? 6.801 -4.829 -16.636 1.00 97.31 89 ARG A C 1
ATOM 702 O O . ARG A 1 89 ? 7.822 -4.910 -17.316 1.00 97.31 89 ARG A O 1
ATOM 709 N N . HIS A 1 90 ? 5.597 -5.170 -17.093 1.00 96.62 90 HIS A N 1
ATOM 710 C CA . HIS A 1 90 ? 5.367 -5.638 -18.454 1.00 96.62 90 HIS A CA 1
ATOM 711 C C . HIS A 1 90 ? 5.775 -4.575 -19.478 1.00 96.62 90 HIS A C 1
ATOM 713 O O . HIS A 1 90 ? 6.499 -4.893 -20.420 1.00 96.62 90 HIS A O 1
ATOM 719 N N . MET A 1 91 ? 5.435 -3.307 -19.226 1.00 95.69 91 MET A N 1
ATOM 720 C CA . MET A 1 91 ? 5.863 -2.190 -20.071 1.00 95.69 91 MET A CA 1
ATOM 721 C C . MET A 1 91 ? 7.386 -2.084 -20.148 1.00 95.69 91 MET A C 1
ATOM 723 O O . MET A 1 91 ? 7.922 -1.899 -21.235 1.00 95.69 91 MET A O 1
ATOM 727 N N . PHE A 1 92 ? 8.110 -2.250 -19.034 1.00 94.56 92 PHE A N 1
ATOM 728 C CA . PHE A 1 92 ? 9.575 -2.260 -19.080 1.00 94.56 92 PHE A CA 1
ATOM 729 C C . PHE A 1 92 ? 10.127 -3.420 -19.904 1.00 94.56 92 PHE A C 1
ATOM 731 O O . PHE A 1 92 ? 11.009 -3.197 -20.728 1.00 94.56 92 PHE A O 1
ATOM 738 N N . VAL A 1 93 ? 9.597 -4.633 -19.732 1.00 93.75 93 VAL A N 1
ATOM 739 C CA . VAL A 1 93 ? 10.033 -5.808 -20.506 1.00 93.75 93 VAL A CA 1
ATOM 740 C C . VAL A 1 93 ? 9.842 -5.593 -22.009 1.00 93.75 93 VAL A C 1
ATOM 742 O O . VAL A 1 93 ? 10.700 -5.990 -22.792 1.00 93.75 93 VAL A O 1
ATOM 745 N N . GLU A 1 94 ? 8.747 -4.954 -22.419 1.00 94.31 94 GLU A N 1
ATOM 746 C CA . GLU A 1 94 ? 8.507 -4.625 -23.828 1.00 94.31 94 GLU A CA 1
ATOM 747 C C . GLU A 1 94 ? 9.351 -3.442 -24.321 1.00 94.31 94 GLU A C 1
ATOM 749 O O . GLU A 1 94 ? 9.677 -3.356 -25.507 1.00 94.31 94 GLU A O 1
ATOM 754 N N . ALA A 1 95 ? 9.709 -2.519 -23.427 1.00 93.06 95 ALA A N 1
ATOM 755 C CA . ALA A 1 95 ? 10.390 -1.291 -23.796 1.00 93.06 95 ALA A CA 1
ATOM 756 C C . ALA A 1 95 ? 11.911 -1.431 -23.927 1.00 93.06 95 ALA A C 1
ATOM 758 O O . ALA A 1 95 ? 12.506 -0.690 -24.712 1.00 93.06 95 ALA A O 1
ATOM 759 N N . VAL A 1 96 ? 12.553 -2.324 -23.166 1.00 89.75 96 VAL A N 1
ATOM 760 C CA . VAL A 1 96 ? 14.021 -2.434 -23.113 1.00 89.75 96 VAL A CA 1
ATOM 761 C C . VAL A 1 96 ? 14.545 -3.798 -23.566 1.00 89.75 96 VAL A C 1
ATOM 763 O O . VAL A 1 96 ? 14.002 -4.843 -23.220 1.00 89.75 96 VAL A O 1
ATOM 766 N N . ASP A 1 97 ? 15.666 -3.797 -24.295 1.00 83.19 97 ASP A N 1
ATOM 767 C CA . ASP A 1 97 ? 16.400 -5.031 -24.594 1.00 83.19 97 ASP A CA 1
ATOM 768 C C . ASP A 1 97 ? 17.130 -5.527 -23.337 1.00 83.19 97 ASP A C 1
ATOM 770 O O . ASP A 1 97 ? 17.873 -4.787 -22.685 1.00 83.19 97 ASP A O 1
ATOM 774 N N . CYS A 1 98 ? 16.888 -6.789 -22.992 1.00 79.12 98 CYS A N 1
ATOM 775 C CA . CYS A 1 98 ? 17.447 -7.457 -21.819 1.00 79.12 98 CYS A CA 1
ATOM 776 C C . CYS A 1 98 ? 18.245 -8.716 -22.186 1.00 79.12 98 CYS A C 1
ATOM 778 O O . CYS A 1 98 ? 18.551 -9.531 -21.314 1.00 79.12 98 CYS A O 1
ATOM 780 N N . SER A 1 99 ? 18.562 -8.900 -23.470 1.00 79.12 99 SER A N 1
ATOM 781 C CA . SER A 1 99 ? 19.288 -10.070 -23.971 1.00 79.12 99 SER A CA 1
ATOM 782 C C . SER A 1 99 ? 20.722 -10.157 -23.435 1.00 79.12 99 SER A C 1
ATOM 784 O O . SER A 1 99 ? 21.226 -11.258 -23.191 1.00 79.12 99 SER A O 1
ATOM 786 N N . THR A 1 100 ? 21.357 -9.015 -23.165 1.00 74.06 100 THR A N 1
ATOM 787 C CA . THR A 1 100 ? 22.709 -8.938 -22.601 1.00 74.06 100 THR A CA 1
ATOM 788 C C . THR A 1 100 ? 22.675 -8.581 -21.111 1.00 74.06 100 THR A C 1
ATOM 790 O O . THR A 1 100 ? 22.166 -7.535 -20.702 1.00 74.06 100 THR A O 1
ATOM 793 N N . ARG A 1 101 ? 23.292 -9.421 -20.267 1.00 68.31 101 ARG A N 1
ATOM 794 C CA . ARG A 1 101 ? 23.509 -9.102 -18.842 1.00 68.31 101 ARG A CA 1
ATOM 795 C C . ARG A 1 101 ? 24.369 -7.843 -18.689 1.00 68.31 101 ARG A C 1
ATOM 797 O O . ARG A 1 101 ? 25.361 -7.685 -19.391 1.00 68.31 101 ARG A O 1
ATOM 804 N N . ASN A 1 102 ? 24.041 -7.024 -17.688 1.00 67.94 102 ASN A N 1
ATOM 805 C CA . ASN A 1 102 ? 24.714 -5.761 -17.337 1.00 67.94 102 ASN A CA 1
ATOM 806 C C . ASN A 1 102 ? 24.488 -4.588 -18.306 1.00 67.94 102 ASN A C 1
ATOM 808 O O . ASN A 1 102 ? 25.089 -3.532 -18.113 1.00 67.94 102 ASN A O 1
ATOM 812 N N . GLU A 1 103 ? 23.614 -4.725 -19.304 1.00 82.88 103 GLU A N 1
ATOM 813 C CA . GLU A 1 103 ? 23.113 -3.562 -20.036 1.00 82.88 103 GLU A CA 1
ATOM 814 C C . GLU A 1 103 ? 22.091 -2.776 -19.208 1.00 82.88 103 GLU A C 1
ATOM 816 O O . GLU A 1 103 ? 21.472 -3.295 -18.275 1.00 82.88 103 GLU A O 1
ATOM 821 N N . ILE A 1 104 ? 21.907 -1.501 -19.557 1.00 85.00 104 ILE A N 1
ATOM 822 C CA . ILE A 1 104 ? 21.034 -0.587 -18.810 1.00 85.00 104 ILE A CA 1
ATOM 823 C C . ILE A 1 104 ? 19.590 -1.108 -18.766 1.00 85.00 104 ILE A C 1
ATOM 825 O O . ILE A 1 104 ? 18.951 -0.992 -17.726 1.00 85.00 10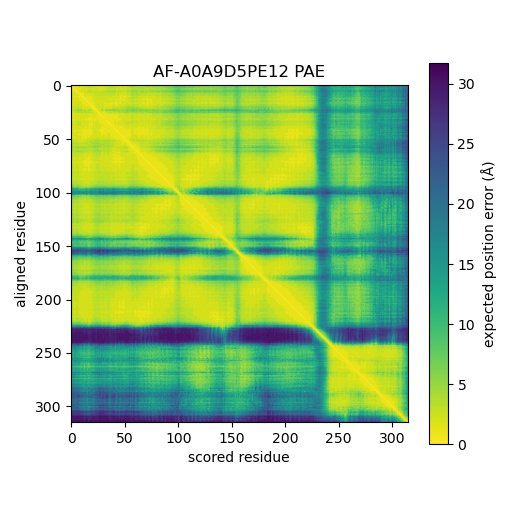4 ILE A O 1
ATOM 829 N N . GLY A 1 105 ? 19.102 -1.752 -19.834 1.00 87.12 105 GLY A N 1
ATOM 830 C CA . GLY A 1 105 ? 17.782 -2.393 -19.847 1.00 87.12 105 GLY A CA 1
ATOM 831 C C . GLY A 1 105 ? 17.627 -3.455 -18.753 1.00 87.12 105 GLY A C 1
ATOM 832 O O . GLY A 1 105 ? 16.696 -3.393 -17.950 1.00 87.12 105 GLY A O 1
ATOM 833 N N . PHE A 1 106 ? 18.602 -4.362 -18.637 1.00 87.50 106 PHE A N 1
ATOM 834 C CA . PHE A 1 106 ? 18.635 -5.363 -17.568 1.00 87.50 106 PHE A CA 1
ATOM 835 C C . PHE A 1 106 ? 18.692 -4.722 -16.172 1.00 87.50 106 PHE A C 1
ATOM 837 O O . PHE A 1 106 ? 18.025 -5.187 -15.250 1.00 87.50 106 PHE A O 1
ATOM 844 N N . LEU A 1 107 ? 19.477 -3.651 -16.002 1.00 88.12 107 LEU A N 1
ATOM 845 C CA . LEU A 1 107 ? 19.586 -2.946 -14.721 1.00 88.12 107 LEU A CA 1
ATOM 846 C C . LEU A 1 107 ? 18.288 -2.229 -14.331 1.00 88.12 107 LEU A C 1
ATOM 848 O O . LEU A 1 107 ? 17.950 -2.245 -13.153 1.00 88.12 107 LEU A O 1
ATOM 852 N N . ILE A 1 108 ? 17.555 -1.650 -15.289 1.00 90.62 108 ILE A N 1
ATOM 853 C CA . ILE A 1 108 ? 16.234 -1.044 -15.052 1.00 90.62 108 ILE A CA 1
ATOM 854 C C . ILE A 1 108 ? 15.264 -2.098 -14.514 1.00 90.62 108 ILE A C 1
ATOM 856 O O . ILE A 1 108 ? 14.649 -1.872 -13.475 1.00 90.62 108 ILE A O 1
ATOM 860 N N . LEU A 1 109 ? 15.170 -3.261 -15.172 1.00 92.06 109 LEU A N 1
ATOM 861 C CA . LEU A 1 109 ? 14.297 -4.345 -14.712 1.00 92.06 109 LEU A CA 1
ATOM 862 C C . LEU A 1 109 ? 14.702 -4.865 -13.340 1.00 92.06 109 LEU A C 1
ATOM 864 O O . LEU A 1 109 ? 13.850 -4.999 -12.472 1.00 92.06 109 LEU A O 1
ATOM 868 N N . LYS A 1 110 ? 15.996 -5.121 -13.126 1.00 90.31 110 LYS A N 1
ATOM 869 C CA . LYS A 1 110 ? 16.479 -5.589 -11.828 1.00 90.31 110 LYS A CA 1
ATOM 870 C C . LYS A 1 110 ? 16.157 -4.584 -10.722 1.00 90.31 110 LYS A C 1
ATOM 872 O O . LYS A 1 110 ? 15.660 -4.977 -9.679 1.00 90.31 110 LYS A O 1
ATOM 877 N N . PHE A 1 111 ? 16.425 -3.302 -10.954 1.00 92.12 111 PHE A N 1
ATOM 878 C CA . PHE A 1 111 ? 16.157 -2.262 -9.966 1.00 92.12 111 PHE A CA 1
ATOM 879 C C . PHE A 1 111 ? 14.658 -2.149 -9.666 1.00 92.12 111 PHE A C 1
ATOM 881 O O . PHE A 1 111 ? 14.277 -1.992 -8.510 1.00 92.12 111 PHE A O 1
ATOM 888 N N . PHE A 1 112 ? 13.805 -2.248 -10.690 1.00 95.31 112 PHE A N 1
ATOM 889 C CA . PHE A 1 112 ? 12.357 -2.268 -10.502 1.00 95.31 112 PHE A CA 1
ATOM 890 C C . PHE A 1 112 ? 11.892 -3.512 -9.729 1.00 95.31 112 PHE A C 1
ATOM 892 O O . PHE A 1 112 ? 11.090 -3.381 -8.813 1.00 95.31 112 PHE A O 1
ATOM 899 N N . ASP A 1 113 ? 12.422 -4.697 -10.035 1.00 94.81 113 ASP A N 1
ATOM 900 C CA . ASP A 1 113 ? 12.090 -5.937 -9.321 1.00 94.81 113 ASP A CA 1
ATOM 901 C C . ASP A 1 113 ? 12.531 -5.875 -7.847 1.00 94.81 113 ASP A C 1
ATOM 903 O O . ASP A 1 113 ? 11.753 -6.225 -6.959 1.00 94.81 113 ASP A O 1
ATOM 907 N N . ASP A 1 114 ? 13.734 -5.356 -7.578 1.00 90.50 114 ASP A N 1
ATOM 908 C CA . ASP A 1 114 ? 14.239 -5.120 -6.219 1.00 90.50 114 ASP A CA 1
ATOM 909 C C . ASP A 1 114 ? 13.343 -4.111 -5.466 1.00 90.50 114 ASP A C 1
ATOM 911 O O . ASP A 1 114 ? 13.070 -4.276 -4.280 1.00 90.50 114 ASP A O 1
ATOM 915 N N . TYR A 1 115 ? 12.846 -3.078 -6.154 1.00 92.12 115 TYR A N 1
ATOM 916 C CA . TYR A 1 115 ? 11.915 -2.096 -5.593 1.00 92.12 115 TYR A CA 1
ATOM 917 C C . TYR A 1 115 ? 10.544 -2.701 -5.246 1.00 92.12 115 TYR A C 1
ATOM 919 O O . TYR A 1 115 ? 10.015 -2.460 -4.161 1.00 92.12 115 TYR A O 1
ATOM 927 N N . VAL A 1 116 ? 9.973 -3.516 -6.140 1.00 95.06 116 VAL A N 1
ATOM 928 C CA . VAL A 1 116 ? 8.695 -4.208 -5.896 1.00 95.06 116 VAL A CA 1
ATOM 929 C C . VAL A 1 116 ? 8.815 -5.183 -4.723 1.00 95.06 116 VAL A C 1
ATOM 931 O O . VAL A 1 116 ? 7.887 -5.286 -3.921 1.00 95.06 116 VAL A O 1
ATOM 934 N N . ALA A 1 117 ? 9.951 -5.875 -4.595 1.00 90.81 117 ALA A N 1
ATOM 935 C CA . ALA A 1 117 ? 10.202 -6.783 -3.479 1.00 90.81 117 ALA A CA 1
ATOM 936 C C . ALA A 1 117 ? 10.183 -6.063 -2.120 1.00 90.81 117 ALA A C 1
ATOM 938 O O . ALA A 1 117 ? 9.647 -6.604 -1.154 1.00 90.81 117 ALA A O 1
ATOM 939 N N . GLU A 1 118 ? 10.708 -4.838 -2.047 1.00 87.00 118 GLU A N 1
ATOM 940 C CA . GLU A 1 118 ? 10.681 -4.044 -0.814 1.00 87.00 118 GLU A CA 1
ATOM 941 C C . GLU A 1 118 ? 9.282 -3.566 -0.444 1.00 87.00 118 GLU A C 1
ATOM 943 O O . GLU A 1 118 ? 8.889 -3.728 0.708 1.00 87.00 118 GLU A O 1
ATOM 948 N N . ILE A 1 119 ? 8.500 -3.069 -1.411 1.00 90.62 119 ILE A N 1
ATOM 949 C CA . ILE A 1 119 ? 7.091 -2.718 -1.162 1.00 90.62 119 ILE A CA 1
ATOM 950 C C . ILE A 1 119 ? 6.334 -3.927 -0.627 1.00 90.62 119 ILE A C 1
ATOM 952 O O . ILE A 1 119 ? 5.610 -3.815 0.358 1.00 90.62 119 ILE A O 1
ATOM 956 N N . LYS A 1 120 ? 6.508 -5.087 -1.272 1.00 92.00 120 LYS A N 1
ATOM 957 C CA . LYS A 1 120 ? 5.841 -6.313 -0.848 1.00 92.00 120 LYS A CA 1
ATOM 958 C C . LYS A 1 120 ? 6.184 -6.651 0.596 1.00 92.00 120 LYS A C 1
ATOM 960 O O . LYS A 1 120 ? 5.293 -6.889 1.394 1.00 92.00 120 LYS A O 1
ATOM 965 N N . CYS A 1 121 ? 7.466 -6.651 0.928 1.00 86.38 121 CYS A N 1
ATOM 966 C CA . CYS A 1 121 ? 7.904 -7.002 2.265 1.00 86.38 121 CYS A CA 1
ATOM 967 C C . CYS A 1 121 ? 7.389 -6.031 3.341 1.00 86.38 121 CYS A C 1
ATOM 969 O O . CYS A 1 121 ? 7.001 -6.461 4.425 1.00 86.38 121 CYS A O 1
ATOM 971 N N . HIS A 1 122 ? 7.341 -4.732 3.037 1.00 84.94 122 HIS A N 1
ATOM 972 C CA . HIS A 1 122 ? 6.738 -3.734 3.917 1.00 84.94 122 HIS A CA 1
ATOM 973 C C . HIS A 1 122 ? 5.241 -4.000 4.151 1.00 84.94 122 HIS A C 1
ATOM 975 O O . HIS A 1 122 ? 4.797 -4.051 5.295 1.00 84.94 122 HIS A O 1
ATOM 981 N N . GLN A 1 123 ? 4.482 -4.259 3.084 1.00 88.56 123 GLN A N 1
ATOM 982 C CA . GLN A 1 123 ? 3.045 -4.555 3.170 1.00 88.56 123 GLN A CA 1
ATOM 983 C C . GLN A 1 123 ? 2.747 -5.896 3.856 1.00 88.56 123 GLN A C 1
ATOM 985 O O . GLN A 1 123 ? 1.747 -6.016 4.569 1.00 88.56 123 GLN A O 1
ATOM 990 N N . ASP A 1 124 ? 3.613 -6.896 3.672 1.00 88.31 124 ASP A N 1
ATOM 991 C CA . ASP A 1 124 ? 3.548 -8.174 4.386 1.00 88.31 124 ASP A CA 1
ATOM 992 C C . ASP A 1 124 ? 3.760 -7.934 5.895 1.00 88.31 124 ASP A C 1
ATOM 994 O O . ASP A 1 124 ? 2.973 -8.409 6.711 1.00 88.31 124 ASP A O 1
ATOM 998 N N . TYR A 1 125 ? 4.745 -7.109 6.284 1.00 84.75 125 TYR A N 1
ATOM 999 C CA . TYR A 1 125 ? 4.964 -6.741 7.689 1.00 84.75 125 TYR A CA 1
ATOM 1000 C C . TYR A 1 125 ? 3.754 -6.022 8.302 1.00 84.75 125 TYR A C 1
ATOM 1002 O O . TYR A 1 125 ? 3.309 -6.398 9.390 1.00 84.75 125 TYR A O 1
ATOM 1010 N N . GLU A 1 126 ? 3.199 -5.025 7.610 1.00 86.00 126 GLU A N 1
ATOM 1011 C CA . GLU A 1 126 ? 1.981 -4.329 8.041 1.00 86.00 126 GLU A CA 1
ATOM 1012 C C . GLU A 1 126 ? 0.809 -5.285 8.210 1.00 86.00 126 GLU A C 1
ATOM 1014 O O . GLU A 1 126 ? 0.108 -5.236 9.221 1.00 86.00 126 GLU A O 1
ATOM 1019 N N . SER A 1 127 ? 0.626 -6.188 7.247 1.00 88.94 127 SER A N 1
ATOM 1020 C CA . SER A 1 127 ? -0.443 -7.179 7.271 1.00 88.94 127 SER A CA 1
ATOM 1021 C C . SER A 1 127 ? -0.313 -8.144 8.443 1.00 88.94 127 SER A C 1
ATOM 1023 O O . SER A 1 127 ? -1.315 -8.407 9.108 1.00 88.94 127 SER A O 1
ATOM 1025 N N . ASP A 1 128 ? 0.897 -8.639 8.697 1.00 86.88 128 ASP A N 1
ATOM 1026 C CA . ASP A 1 128 ? 1.163 -9.659 9.709 1.00 86.88 128 ASP A CA 1
ATOM 1027 C C . ASP A 1 128 ? 1.172 -9.084 11.133 1.00 86.88 128 ASP A C 1
ATOM 1029 O O . ASP A 1 128 ? 0.763 -9.775 12.068 1.00 86.88 128 ASP A O 1
ATOM 1033 N N . HIS A 1 129 ? 1.571 -7.818 11.308 1.00 85.69 129 HIS A N 1
ATOM 1034 C CA . HIS A 1 129 ? 1.748 -7.204 12.629 1.00 85.69 129 HIS A CA 1
ATOM 1035 C C . HIS A 1 129 ? 0.690 -6.137 12.919 1.00 85.69 129 HIS A C 1
ATOM 1037 O O . HIS A 1 129 ? -0.142 -6.315 13.811 1.00 85.69 129 HIS A O 1
ATOM 1043 N N . PHE A 1 130 ? 0.699 -5.028 12.176 1.00 88.75 130 PHE A N 1
ATOM 1044 C CA . PHE A 1 130 ? -0.151 -3.874 12.476 1.00 88.75 130 PHE A CA 1
ATOM 1045 C C . PHE A 1 130 ? -1.631 -4.161 12.205 1.00 88.75 130 PHE A C 1
ATOM 1047 O O . PHE A 1 130 ? -2.475 -3.957 13.075 1.00 88.75 130 PHE A O 1
ATOM 1054 N N . PHE A 1 131 ? -1.968 -4.707 11.038 1.00 93.31 131 PHE A N 1
ATOM 1055 C CA . PHE A 1 131 ? -3.352 -5.032 10.703 1.00 93.31 131 PHE A CA 1
ATOM 1056 C C . PHE A 1 131 ? -3.897 -6.174 11.563 1.00 93.31 131 PHE A C 1
ATOM 1058 O O . PHE A 1 131 ? -5.044 -6.096 11.997 1.00 93.31 131 PHE A O 1
ATOM 1065 N N . THR A 1 132 ? -3.081 -7.180 11.895 1.00 92.31 132 THR A N 1
ATOM 1066 C CA . THR A 1 132 ? -3.447 -8.214 12.881 1.00 92.31 132 THR A CA 1
ATOM 1067 C C . THR A 1 132 ? -3.771 -7.602 14.246 1.00 92.31 132 THR A C 1
ATOM 1069 O O . THR A 1 132 ? -4.753 -7.981 14.886 1.00 92.31 132 THR A O 1
ATOM 1072 N N . TYR A 1 133 ? -2.982 -6.624 14.695 1.00 91.38 133 TYR A N 1
ATOM 1073 C CA . TYR A 1 133 ? -3.250 -5.901 15.934 1.00 91.38 133 TYR A CA 1
ATOM 1074 C C . TYR A 1 133 ? -4.580 -5.131 15.877 1.00 91.38 133 TYR A C 1
ATOM 1076 O O . TYR A 1 133 ? -5.401 -5.261 16.787 1.00 91.38 133 TYR A O 1
ATOM 1084 N N . VAL A 1 134 ? -4.849 -4.407 14.785 1.00 94.19 134 VAL A N 1
ATOM 1085 C CA . VAL A 1 134 ? -6.135 -3.714 14.577 1.00 94.19 134 VAL A CA 1
ATOM 1086 C C . VAL A 1 134 ? -7.308 -4.701 14.576 1.00 94.19 134 VAL A C 1
ATOM 1088 O O . VAL A 1 134 ? -8.338 -4.440 15.194 1.00 94.19 134 VAL A O 1
ATOM 1091 N N . GLU A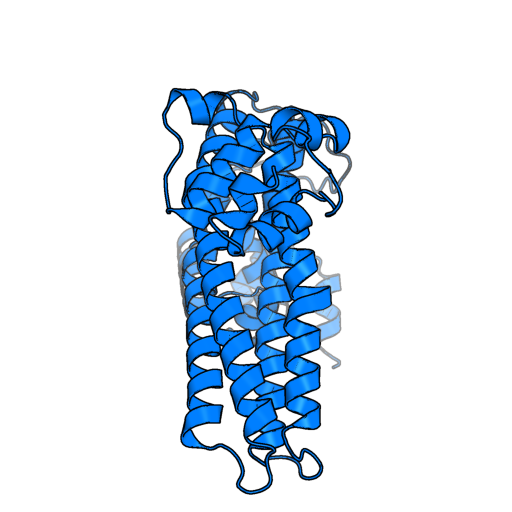 1 135 ? -7.160 -5.868 13.948 1.00 95.19 135 GLU A N 1
ATOM 1092 C CA . GLU A 1 135 ? -8.183 -6.921 13.962 1.00 95.19 135 GLU A CA 1
ATOM 1093 C C . GLU A 1 135 ? -8.449 -7.484 15.360 1.00 95.19 135 GLU A C 1
ATOM 1095 O O . GLU A 1 135 ? -9.587 -7.841 15.671 1.00 95.19 135 GLU A O 1
ATOM 1100 N N . ASN A 1 136 ? -7.430 -7.566 16.215 1.00 92.75 136 ASN A N 1
ATOM 1101 C CA . ASN A 1 136 ? -7.614 -7.957 17.610 1.00 92.75 136 ASN A CA 1
ATOM 1102 C C . ASN A 1 136 ? -8.397 -6.889 18.380 1.00 92.75 136 ASN A C 1
ATOM 1104 O O . ASN A 1 136 ? -9.356 -7.239 19.072 1.00 92.75 136 ASN A O 1
ATOM 1108 N N . LEU A 1 137 ? -8.086 -5.602 18.181 1.00 94.62 137 LEU A N 1
ATOM 1109 C CA . LEU A 1 137 ? -8.856 -4.505 18.779 1.00 94.62 137 LEU A CA 1
ATOM 1110 C C . LEU A 1 137 ? -10.329 -4.547 18.356 1.00 94.62 137 LEU A C 1
ATOM 1112 O O . LEU A 1 137 ? -11.214 -4.426 19.200 1.00 94.62 137 LEU A O 1
ATOM 1116 N N . LEU A 1 138 ? -10.602 -4.802 17.075 1.00 94.56 138 LEU A N 1
ATOM 1117 C CA . LEU A 1 138 ? -11.961 -4.970 16.548 1.00 94.56 138 LEU A CA 1
ATOM 1118 C C . LEU A 1 138 ? -12.714 -6.152 17.184 1.00 94.56 138 LEU A C 1
ATOM 1120 O O . LEU A 1 138 ? -13.935 -6.118 17.322 1.00 94.56 138 LEU A O 1
ATOM 1124 N N . LYS A 1 139 ? -11.993 -7.192 17.617 1.00 94.19 139 LYS A N 1
ATOM 1125 C CA . LYS A 1 139 ? -12.543 -8.329 18.378 1.00 94.19 139 LYS A CA 1
ATOM 1126 C C . LYS A 1 139 ? -12.659 -8.046 19.883 1.00 94.19 139 LYS A C 1
ATOM 1128 O O . LYS A 1 139 ? -13.078 -8.931 20.627 1.00 94.19 139 LYS A O 1
ATOM 1133 N N . GLY A 1 140 ? -12.294 -6.848 20.343 1.00 92.19 140 GLY A N 1
ATOM 1134 C CA . GLY A 1 140 ? -12.271 -6.472 21.758 1.00 92.19 140 GLY A CA 1
ATOM 1135 C C . GLY A 1 140 ? -11.090 -7.058 22.539 1.00 92.19 140 GLY A C 1
ATOM 1136 O O . GLY A 1 140 ? -11.148 -7.139 23.766 1.00 92.19 140 GLY A O 1
ATOM 1137 N N . VAL A 1 141 ? -10.032 -7.489 21.846 1.00 89.88 141 VAL A N 1
ATOM 1138 C CA . VAL A 1 141 ? -8.821 -8.063 22.441 1.00 89.88 141 VAL A CA 1
ATOM 1139 C C . VAL A 1 141 ? -7.675 -7.068 22.315 1.00 89.88 141 VAL A C 1
ATOM 1141 O O . VAL A 1 141 ? -7.267 -6.710 21.212 1.00 89.88 141 VAL A O 1
ATOM 1144 N N . ARG A 1 142 ? -7.113 -6.656 23.453 1.00 88.50 142 ARG A 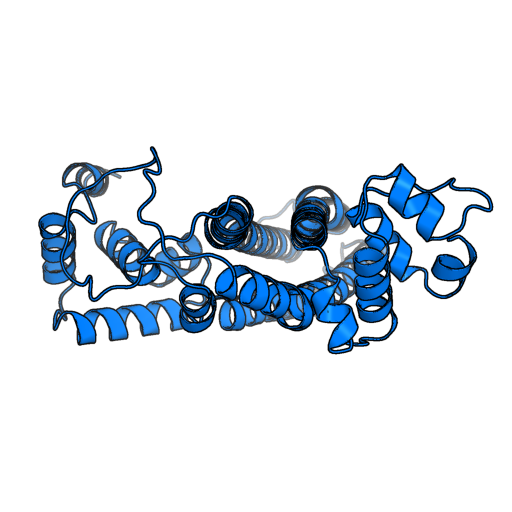N 1
ATOM 1145 C CA . ARG A 1 142 ? -5.924 -5.804 23.509 1.00 88.50 142 ARG A CA 1
ATOM 1146 C C . ARG A 1 142 ? -4.802 -6.511 24.281 1.00 88.50 142 ARG A C 1
ATOM 1148 O O . ARG A 1 142 ? -4.918 -6.605 25.506 1.00 88.50 142 ARG A O 1
ATOM 1155 N N . PRO A 1 143 ? -3.739 -6.976 23.592 1.00 82.44 143 PRO A N 1
ATOM 1156 C CA . PRO A 1 143 ? -2.558 -7.548 24.239 1.00 82.44 143 PRO A CA 1
ATOM 1157 C C . PRO A 1 143 ? -1.918 -6.564 25.226 1.00 82.44 143 PRO A C 1
ATOM 1159 O O . PRO A 1 143 ? -1.871 -5.362 24.962 1.00 82.44 143 PRO A O 1
ATOM 1162 N N . ALA A 1 144 ? -1.426 -7.054 26.366 1.00 77.44 144 ALA A N 1
ATOM 1163 C CA . ALA A 1 144 ? -0.831 -6.208 27.405 1.00 77.44 144 ALA A CA 1
ATOM 1164 C C . ALA A 1 144 ? 0.554 -5.651 27.032 1.00 77.44 144 ALA A C 1
ATOM 1166 O O . ALA A 1 144 ? 0.970 -4.614 27.552 1.00 77.44 144 ALA A O 1
ATOM 1167 N N . ASP A 1 145 ? 1.266 -6.342 26.147 1.00 75.94 145 ASP A N 1
ATOM 1168 C CA . ASP A 1 145 ? 2.631 -6.053 25.712 1.00 75.94 145 ASP A CA 1
ATOM 1169 C C . ASP A 1 145 ? 2.706 -5.275 24.390 1.00 75.94 145 ASP A C 1
ATOM 1171 O O . ASP A 1 145 ? 3.778 -4.791 24.034 1.00 75.94 145 ASP A O 1
ATOM 1175 N N . VAL A 1 146 ? 1.579 -5.101 23.689 1.00 77.56 146 VAL A N 1
ATOM 1176 C CA . VAL A 1 146 ? 1.507 -4.387 22.408 1.00 77.56 146 VAL A CA 1
ATOM 1177 C C . VAL A 1 146 ? 0.491 -3.250 22.484 1.00 77.56 146 VAL A C 1
ATOM 1179 O O . VAL A 1 146 ? -0.681 -3.433 22.809 1.00 77.56 146 VAL A O 1
ATOM 1182 N N . CYS A 1 147 ? 0.937 -2.053 22.124 1.00 83.12 147 CYS A N 1
ATOM 1183 C CA . CYS A 1 147 ? 0.094 -0.868 21.972 1.00 83.12 147 CYS A CA 1
ATOM 1184 C C . CYS A 1 147 ? 0.429 -0.142 20.675 1.00 83.12 147 CYS A C 1
ATOM 1186 O O . CYS A 1 147 ? 1.516 -0.341 20.128 1.00 83.12 147 CYS A O 1
ATOM 1188 N N . LEU A 1 148 ? -0.473 0.731 20.223 1.00 84.00 148 LEU A N 1
ATOM 1189 C CA . LEU A 1 148 ? -0.301 1.484 18.978 1.00 84.00 148 LEU A CA 1
ATOM 1190 C C . LEU A 1 148 ? 1.055 2.211 18.906 1.00 84.00 148 LEU A C 1
ATOM 1192 O O . LEU A 1 148 ? 1.711 2.205 17.869 1.00 84.00 148 LEU A O 1
ATOM 1196 N N . GLN A 1 149 ? 1.525 2.738 20.039 1.00 78.44 149 GLN A N 1
ATOM 1197 C CA . GLN A 1 149 ? 2.802 3.443 20.129 1.00 78.44 149 GLN A CA 1
ATOM 1198 C C . GLN A 1 149 ? 4.016 2.572 19.751 1.00 78.44 149 GLN A C 1
ATOM 1200 O O . GLN A 1 149 ? 5.008 3.110 19.276 1.00 78.44 149 GLN A O 1
ATOM 1205 N N . HIS A 1 150 ? 3.956 1.240 19.883 1.00 74.75 150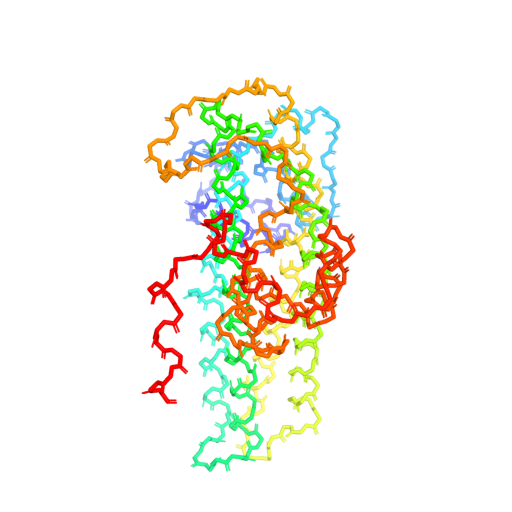 HIS A N 1
ATOM 1206 C CA . HIS A 1 150 ? 5.057 0.365 19.453 1.00 74.75 150 HIS A CA 1
ATOM 1207 C C . HIS A 1 150 ? 5.297 0.443 17.940 1.00 74.75 150 HIS A C 1
ATOM 1209 O O . HIS A 1 150 ? 6.444 0.417 17.502 1.00 74.75 150 HIS A O 1
ATOM 1215 N N . PHE A 1 151 ? 4.230 0.596 17.152 1.00 75.75 151 PHE A N 1
ATOM 1216 C CA . PHE A 1 151 ? 4.318 0.729 15.698 1.00 75.75 151 PHE A CA 1
ATOM 1217 C C . PHE A 1 151 ? 4.855 2.110 15.283 1.00 75.75 151 PHE A C 1
ATOM 1219 O O . PHE A 1 151 ? 5.565 2.225 14.286 1.00 75.75 151 PHE A O 1
ATOM 1226 N N . GLU A 1 152 ? 4.587 3.150 16.081 1.00 66.44 152 GLU A N 1
ATOM 1227 C CA . GLU A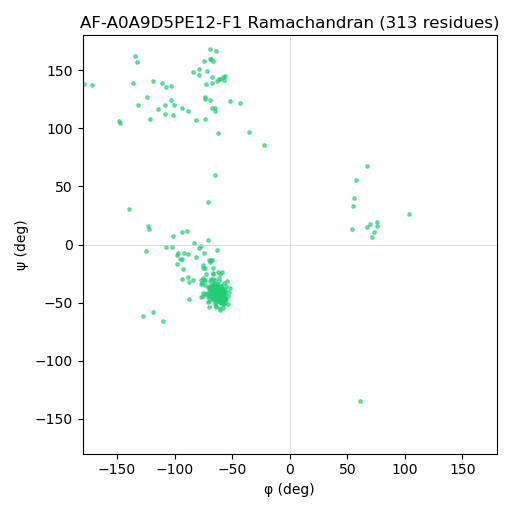 1 152 ? 5.110 4.508 15.868 1.00 66.44 152 GLU A CA 1
ATOM 1228 C C . GLU A 1 152 ? 6.591 4.643 16.291 1.00 66.44 152 GLU A C 1
ATOM 1230 O O . GLU A 1 152 ? 7.415 5.205 15.558 1.00 66.44 152 GLU A O 1
ATOM 1235 N N . ASP A 1 153 ? 6.943 4.106 17.466 1.00 55.25 153 ASP A N 1
ATOM 1236 C CA . ASP A 1 153 ? 8.267 4.229 18.094 1.00 55.25 153 ASP A CA 1
ATOM 1237 C C . ASP A 1 153 ? 9.331 3.338 17.447 1.00 55.25 153 ASP A C 1
ATOM 1239 O O . ASP A 1 153 ? 10.526 3.626 17.560 1.00 55.25 153 ASP A O 1
ATOM 1243 N N . ASP A 1 154 ? 8.938 2.290 16.718 1.00 56.00 154 ASP A N 1
ATOM 1244 C CA . ASP A 1 154 ? 9.899 1.459 15.998 1.00 56.00 154 ASP A CA 1
ATOM 1245 C C . ASP A 1 154 ? 10.657 2.251 14.903 1.00 56.00 154 ASP A C 1
ATOM 1247 O O . ASP A 1 154 ? 11.624 1.740 14.347 1.00 56.00 154 ASP A O 1
ATOM 1251 N N . HIS A 1 155 ? 10.330 3.529 14.630 1.00 51.16 155 HIS A N 1
ATOM 1252 C CA . HIS A 1 155 ? 11.046 4.417 13.688 1.00 51.16 155 HIS A CA 1
ATOM 1253 C C . HIS A 1 155 ? 11.207 3.816 12.270 1.00 51.16 155 HIS A C 1
ATOM 1255 O O . HIS A 1 155 ? 11.991 4.308 11.455 1.00 51.16 155 HIS A O 1
ATOM 1261 N N . VAL A 1 156 ? 10.469 2.741 11.976 1.00 51.44 156 VAL A N 1
ATOM 1262 C CA . VAL A 1 156 ? 10.603 1.897 10.788 1.00 51.44 156 VAL A CA 1
ATOM 1263 C C . VAL A 1 156 ? 9.771 2.443 9.637 1.00 51.44 156 VAL A C 1
ATOM 1265 O O . VAL A 1 156 ? 10.322 2.590 8.549 1.00 51.44 156 VAL A O 1
ATOM 1268 N N . HIS A 1 157 ? 8.505 2.799 9.877 1.00 54.56 157 HIS A N 1
ATOM 1269 C CA . HIS A 1 157 ? 7.592 3.255 8.821 1.00 54.56 157 HIS A CA 1
ATOM 1270 C C . HIS A 1 157 ? 8.152 4.492 8.096 1.00 54.56 157 HIS A C 1
ATOM 1272 O O . HIS A 1 157 ? 8.469 4.442 6.912 1.00 54.56 157 HIS A O 1
ATOM 1278 N N . LEU A 1 158 ? 8.486 5.553 8.838 1.00 55.69 158 LEU A N 1
ATOM 1279 C CA . LEU A 1 158 ? 8.960 6.816 8.252 1.00 55.69 158 LEU A CA 1
ATOM 1280 C C . LEU A 1 158 ? 10.320 6.744 7.539 1.00 55.69 158 LEU A C 1
ATOM 1282 O O . LEU A 1 158 ? 10.583 7.550 6.643 1.00 55.69 158 LEU A O 1
ATOM 1286 N N . ASP A 1 159 ? 11.228 5.861 7.958 1.00 63.75 159 ASP A N 1
ATOM 1287 C CA . ASP A 1 159 ? 12.541 5.730 7.315 1.00 63.75 159 ASP A CA 1
ATOM 1288 C C . ASP A 1 159 ? 12.513 4.742 6.145 1.00 63.75 159 ASP A C 1
ATOM 1290 O O . ASP A 1 159 ? 13.280 4.912 5.191 1.00 63.75 159 ASP A O 1
ATOM 1294 N N . HIS A 1 160 ? 11.620 3.750 6.182 1.00 69.88 160 HIS A N 1
ATOM 1295 C CA . HIS A 1 160 ? 11.418 2.830 5.071 1.00 69.88 160 HIS A CA 1
ATOM 1296 C C . HIS A 1 160 ? 10.645 3.487 3.922 1.00 69.88 160 HIS A C 1
ATOM 1298 O O . HIS A 1 160 ? 11.093 3.395 2.781 1.00 69.88 160 HIS A O 1
ATOM 1304 N N . ASP A 1 161 ? 9.604 4.273 4.204 1.00 73.19 161 ASP A N 1
ATOM 1305 C CA . ASP A 1 161 ? 8.857 5.007 3.171 1.00 73.19 161 ASP A CA 1
ATOM 1306 C C . ASP A 1 161 ? 9.752 5.985 2.410 1.00 73.19 161 ASP A C 1
ATOM 1308 O O . ASP A 1 161 ? 9.706 6.085 1.182 1.00 73.19 161 ASP A O 1
ATOM 1312 N N . LYS A 1 162 ? 10.663 6.661 3.124 1.00 77.12 162 LYS A N 1
ATOM 1313 C CA . LYS A 1 162 ? 11.686 7.516 2.502 1.00 77.12 162 LYS A CA 1
ATOM 1314 C C . LYS A 1 162 ? 12.654 6.719 1.636 1.00 77.12 162 LYS A C 1
ATOM 1316 O O . LYS A 1 162 ? 13.088 7.228 0.603 1.00 77.12 162 LYS A O 1
ATOM 1321 N N . LEU A 1 163 ? 13.018 5.502 2.041 1.00 79.12 163 LEU A N 1
ATOM 1322 C CA . LEU A 1 163 ? 13.890 4.632 1.253 1.00 79.12 163 LEU A CA 1
ATOM 1323 C C . LEU A 1 163 ? 13.188 4.163 -0.028 1.00 79.12 163 LEU A C 1
ATOM 1325 O O . LEU A 1 163 ? 13.776 4.268 -1.106 1.00 79.12 163 LEU A O 1
ATOM 1329 N N . ILE A 1 164 ? 11.930 3.724 0.076 1.00 84.75 164 ILE A N 1
ATOM 1330 C CA . ILE A 1 164 ? 11.069 3.372 -1.060 1.00 84.75 164 ILE A CA 1
ATOM 1331 C C . ILE A 1 164 ? 10.955 4.581 -2.005 1.00 84.75 164 ILE A C 1
ATOM 1333 O O . ILE A 1 164 ? 11.250 4.470 -3.198 1.00 84.75 164 ILE A O 1
ATOM 1337 N N . ALA A 1 165 ? 10.620 5.765 -1.489 1.00 86.75 165 ALA A N 1
ATOM 1338 C CA . ALA A 1 165 ? 10.518 6.987 -2.288 1.00 86.75 165 ALA A CA 1
ATOM 1339 C C . ALA A 1 165 ? 11.848 7.355 -2.973 1.00 86.75 165 ALA A C 1
ATOM 1341 O O . ALA A 1 165 ? 11.874 7.693 -4.160 1.00 86.75 165 ALA A O 1
ATOM 1342 N N . GLN A 1 166 ? 12.976 7.233 -2.266 1.00 88.06 166 GLN A N 1
ATOM 1343 C CA . GLN A 1 166 ? 14.296 7.495 -2.836 1.00 88.06 166 GLN A CA 1
ATOM 1344 C C . GLN A 1 166 ? 14.625 6.521 -3.972 1.00 88.06 166 GLN A C 1
ATOM 1346 O O . GLN A 1 166 ? 15.091 6.948 -5.027 1.00 88.06 166 GLN A O 1
ATOM 1351 N N . LYS A 1 167 ? 14.340 5.226 -3.807 1.00 89.94 167 LYS A N 1
ATOM 1352 C CA . LYS A 1 167 ? 14.551 4.238 -4.870 1.00 89.94 167 LYS A CA 1
ATOM 1353 C C . LYS A 1 167 ? 13.682 4.509 -6.088 1.00 89.94 167 LYS A C 1
ATOM 1355 O O . LYS A 1 167 ? 14.178 4.442 -7.210 1.00 89.94 167 LYS A O 1
ATOM 1360 N N . MET A 1 168 ? 12.421 4.883 -5.891 1.00 92.81 168 MET A N 1
ATOM 1361 C CA . MET A 1 168 ? 11.548 5.314 -6.984 1.00 92.81 168 MET A CA 1
ATOM 1362 C C . MET A 1 168 ? 12.150 6.512 -7.741 1.00 92.81 168 MET A C 1
ATOM 1364 O O . MET A 1 168 ? 12.200 6.523 -8.976 1.00 92.81 168 MET A O 1
ATOM 1368 N N . ALA A 1 169 ? 12.670 7.509 -7.019 1.00 91.81 169 ALA A N 1
ATOM 1369 C CA . ALA A 1 169 ? 13.356 8.650 -7.619 1.00 91.81 169 ALA A CA 1
ATOM 1370 C C . ALA A 1 169 ? 14.625 8.239 -8.388 1.00 91.81 169 ALA A C 1
ATOM 1372 O O . ALA A 1 169 ? 14.870 8.745 -9.488 1.00 91.81 169 ALA A O 1
ATOM 1373 N N . ASP A 1 170 ? 15.414 7.309 -7.850 1.00 90.56 170 ASP A N 1
ATOM 1374 C CA . ASP A 1 170 ? 16.623 6.791 -8.490 1.00 90.56 170 ASP A CA 1
ATOM 1375 C C . ASP A 1 170 ? 16.295 6.020 -9.774 1.00 90.56 170 ASP A C 1
ATOM 1377 O O . ASP A 1 170 ? 16.908 6.285 -10.810 1.00 90.56 170 ASP A O 1
ATOM 1381 N N . LEU A 1 171 ? 15.279 5.150 -9.758 1.00 92.25 171 LEU A N 1
ATOM 1382 C CA . LEU A 1 171 ? 14.815 4.418 -10.940 1.00 92.25 171 LEU A CA 1
ATOM 1383 C C . LEU A 1 171 ? 14.401 5.372 -12.065 1.00 92.25 171 LEU A C 1
ATOM 1385 O O . LEU A 1 171 ? 14.890 5.258 -13.192 1.00 92.25 171 LEU A O 1
ATOM 1389 N N . LYS A 1 172 ? 13.545 6.357 -11.757 1.00 93.88 172 LYS A N 1
ATOM 1390 C CA . LYS A 1 172 ? 13.129 7.378 -12.731 1.00 93.88 172 LYS A CA 1
ATOM 1391 C C . LYS A 1 172 ? 14.340 8.133 -13.285 1.00 93.88 172 LYS A C 1
ATOM 1393 O O . LYS A 1 172 ? 14.442 8.324 -14.495 1.00 93.88 172 LYS A O 1
ATOM 1398 N N . ASN A 1 173 ? 15.289 8.523 -12.429 1.00 91.62 173 ASN A N 1
ATOM 1399 C CA . ASN A 1 173 ? 16.520 9.195 -12.854 1.00 91.62 173 ASN A CA 1
ATOM 1400 C C . ASN A 1 173 ? 17.390 8.319 -13.764 1.00 91.62 173 ASN A C 1
ATOM 1402 O O . ASN A 1 173 ? 17.957 8.839 -14.727 1.00 91.62 173 ASN A O 1
ATOM 1406 N N . ILE A 1 174 ? 17.496 7.017 -13.482 1.00 89.12 174 ILE A N 1
ATOM 1407 C CA . ILE A 1 174 ? 18.237 6.070 -14.319 1.00 89.12 174 ILE A CA 1
ATOM 1408 C C . ILE A 1 174 ? 17.623 6.029 -15.716 1.00 89.12 174 ILE A C 1
ATOM 1410 O O . ILE A 1 174 ? 18.339 6.210 -16.699 1.00 89.12 174 ILE A O 1
ATOM 1414 N N . ILE A 1 175 ? 16.302 5.867 -15.805 1.00 90.25 175 ILE A N 1
ATOM 1415 C CA . ILE A 1 175 ? 15.590 5.809 -17.085 1.00 90.25 175 ILE A CA 1
ATOM 1416 C C . ILE A 1 175 ? 15.759 7.131 -17.848 1.00 90.25 175 ILE A C 1
ATOM 1418 O O . ILE A 1 175 ? 16.160 7.121 -19.008 1.00 90.25 175 ILE A O 1
ATOM 1422 N N . ILE A 1 176 ? 15.539 8.279 -17.198 1.00 90.50 176 ILE A N 1
ATOM 1423 C CA . ILE A 1 176 ? 15.621 9.604 -17.840 1.00 90.50 176 ILE A CA 1
ATOM 1424 C C . ILE A 1 176 ? 17.031 9.899 -18.371 1.00 90.50 176 ILE A C 1
ATOM 1426 O O . ILE A 1 176 ? 17.182 10.460 -19.456 1.00 90.50 176 ILE A O 1
ATOM 1430 N N . ARG A 1 177 ? 18.076 9.559 -17.608 1.00 88.25 177 ARG A N 1
ATOM 1431 C CA . ARG A 1 177 ? 19.463 9.925 -17.944 1.00 88.25 177 ARG A CA 1
ATOM 1432 C C . ARG A 1 177 ? 20.146 8.915 -18.851 1.00 88.25 177 ARG A C 1
ATOM 1434 O O . ARG A 1 177 ? 21.003 9.302 -19.642 1.00 88.25 177 ARG A O 1
ATOM 1441 N N . TYR A 1 178 ? 19.796 7.642 -18.710 1.00 88.62 178 TYR A N 1
ATOM 1442 C CA . TYR A 1 178 ? 20.525 6.533 -19.313 1.00 88.62 178 TYR A CA 1
ATOM 1443 C C . TYR A 1 178 ? 19.646 5.658 -20.213 1.00 88.62 178 TYR A C 1
ATOM 1445 O O . TYR A 1 178 ? 20.065 4.559 -20.560 1.00 88.62 178 TYR A O 1
ATOM 1453 N N . SER A 1 179 ? 18.457 6.123 -20.623 1.00 84.88 179 SER A N 1
ATOM 1454 C CA . SER A 1 179 ? 17.580 5.394 -21.551 1.00 84.88 179 SER A CA 1
ATOM 1455 C C . SER A 1 179 ? 18.376 4.789 -22.722 1.00 84.88 179 SER A C 1
ATOM 1457 O O . SER A 1 179 ? 19.012 5.541 -23.472 1.00 84.88 179 SER A O 1
ATOM 1459 N N . PRO A 1 180 ? 18.329 3.456 -22.926 1.00 81.19 180 PRO A N 1
ATOM 1460 C CA . PRO A 1 180 ? 19.038 2.807 -24.023 1.00 81.19 180 PRO A CA 1
ATOM 1461 C C . PRO A 1 180 ? 18.605 3.370 -25.380 1.00 81.19 180 PRO A C 1
ATOM 1463 O O . PRO A 1 180 ? 17.430 3.664 -25.595 1.00 81.19 180 PRO A O 1
ATOM 1466 N N . SER A 1 181 ? 19.535 3.487 -26.333 1.00 83.00 181 SER A N 1
ATOM 1467 C CA . SER A 1 181 ? 19.204 3.967 -27.687 1.00 83.00 181 SER A CA 1
ATOM 1468 C C . SER A 1 181 ? 18.299 3.003 -28.462 1.00 83.00 181 SER A C 1
ATOM 1470 O O . SER A 1 181 ? 17.578 3.440 -29.353 1.00 83.00 181 SER A O 1
ATOM 1472 N N . SER A 1 182 ? 18.344 1.714 -28.118 1.00 84.81 182 SER A N 1
ATOM 1473 C CA . SER A 1 182 ? 17.501 0.648 -28.669 1.00 84.81 182 SER A CA 1
ATOM 1474 C C . SER A 1 182 ? 16.112 0.569 -28.030 1.00 84.81 182 SER A C 1
ATOM 1476 O O . SER A 1 182 ? 15.267 -0.163 -28.538 1.00 84.81 182 SER A O 1
ATOM 1478 N N . ALA A 1 183 ? 15.865 1.290 -26.931 1.00 88.94 183 ALA A N 1
ATOM 1479 C CA . ALA A 1 183 ? 14.610 1.188 -26.202 1.00 88.94 183 ALA A CA 1
ATOM 1480 C C . ALA A 1 183 ? 13.439 1.838 -26.955 1.00 88.94 183 ALA A C 1
ATOM 1482 O O . ALA A 1 183 ? 13.594 2.853 -27.646 1.00 88.94 183 ALA A O 1
ATOM 1483 N N . ASN A 1 184 ? 12.240 1.292 -26.752 1.00 93.38 184 ASN A N 1
ATOM 1484 C CA . ASN A 1 184 ? 11.004 1.928 -27.183 1.00 93.38 184 ASN A CA 1
ATOM 1485 C C . ASN A 1 184 ? 10.693 3.118 -26.264 1.00 93.38 184 ASN A C 1
ATOM 1487 O O . ASN A 1 184 ? 10.302 2.960 -25.106 1.00 93.38 184 ASN A O 1
ATOM 1491 N N . LYS A 1 185 ? 10.871 4.327 -26.801 1.00 91.06 185 LYS A N 1
ATOM 1492 C CA . LYS A 1 185 ? 10.724 5.579 -26.051 1.00 91.06 185 LYS A CA 1
ATOM 1493 C C . LYS A 1 185 ? 9.290 5.841 -25.605 1.00 91.06 185 LYS A C 1
ATOM 1495 O O . LYS A 1 185 ? 9.105 6.388 -24.524 1.00 91.06 185 LYS A O 1
ATOM 1500 N N . ASP A 1 186 ? 8.298 5.459 -26.405 1.00 94.56 186 ASP A N 1
ATOM 1501 C CA . ASP A 1 186 ? 6.894 5.701 -26.070 1.00 94.56 186 ASP A CA 1
ATOM 1502 C C . ASP A 1 186 ? 6.468 4.822 -24.891 1.00 94.56 186 ASP A C 1
ATOM 1504 O O . ASP A 1 186 ? 5.891 5.328 -23.931 1.00 94.56 186 ASP A O 1
ATOM 1508 N N . LEU A 1 187 ? 6.863 3.543 -24.897 1.00 94.50 187 LEU A N 1
ATOM 1509 C CA . LEU A 1 187 ? 6.614 2.631 -23.775 1.00 94.50 187 LEU A CA 1
ATOM 1510 C C . LEU A 1 187 ? 7.376 3.038 -22.507 1.00 94.50 187 LEU A C 1
ATOM 1512 O O . LEU A 1 187 ? 6.813 2.977 -21.418 1.00 94.50 187 LEU A O 1
ATOM 1516 N N . LEU A 1 188 ? 8.631 3.495 -22.623 1.00 92.62 188 LEU A N 1
ATOM 1517 C CA . LEU A 1 188 ? 9.377 4.008 -21.467 1.00 92.62 188 LEU A CA 1
ATOM 1518 C C . LEU A 1 188 ? 8.743 5.272 -20.879 1.00 92.62 188 LEU A C 1
ATOM 1520 O O . LEU A 1 188 ? 8.660 5.400 -19.658 1.00 92.62 188 LEU A O 1
ATOM 1524 N N . ASN A 1 189 ? 8.294 6.200 -21.726 1.00 94.25 189 ASN A N 1
ATOM 1525 C CA . ASN A 1 189 ? 7.608 7.406 -21.273 1.00 94.25 189 ASN A CA 1
ATOM 1526 C C . ASN A 1 189 ? 6.293 7.061 -20.571 1.00 94.25 189 ASN A C 1
ATOM 1528 O O . ASN A 1 189 ? 6.005 7.620 -19.515 1.00 94.25 189 ASN A O 1
ATOM 1532 N N . ASP A 1 190 ? 5.519 6.126 -21.120 1.00 96.50 190 ASP A N 1
ATOM 1533 C CA . ASP A 1 190 ? 4.268 5.692 -20.506 1.00 96.50 190 ASP A CA 1
ATOM 1534 C C . ASP A 1 190 ? 4.528 4.972 -19.169 1.00 96.50 190 ASP A C 1
ATOM 1536 O O . ASP A 1 190 ? 3.911 5.300 -18.155 1.00 96.50 190 ASP A O 1
ATOM 1540 N N . ALA A 1 191 ? 5.545 4.105 -19.098 1.00 96.00 191 ALA A N 1
ATOM 1541 C CA . ALA A 1 191 ? 5.956 3.464 -17.848 1.00 96.00 191 ALA A CA 1
ATOM 1542 C C . ALA A 1 191 ? 6.368 4.498 -16.782 1.00 96.00 191 ALA A C 1
ATOM 1544 O O . ALA A 1 191 ? 5.955 4.392 -15.628 1.00 96.00 191 ALA A O 1
ATOM 1545 N N . LEU A 1 192 ? 7.111 5.547 -17.161 1.00 95.62 192 LEU A N 1
ATOM 1546 C CA . LEU A 1 192 ? 7.446 6.661 -16.264 1.00 95.62 192 LEU A CA 1
ATOM 1547 C C . LEU A 1 192 ? 6.200 7.414 -15.778 1.00 95.62 192 LEU A C 1
ATOM 1549 O O . LEU A 1 192 ? 6.122 7.766 -14.602 1.00 95.62 192 LEU A O 1
ATOM 1553 N N . MET A 1 193 ? 5.214 7.645 -16.647 1.00 97.00 193 MET A N 1
ATOM 1554 C CA . MET A 1 193 ? 3.950 8.271 -16.250 1.00 97.00 193 MET A CA 1
ATOM 1555 C C . MET A 1 193 ? 3.178 7.400 -15.256 1.00 97.00 193 MET A C 1
ATOM 1557 O O . MET A 1 193 ? 2.625 7.924 -14.287 1.00 97.00 193 MET A O 1
ATOM 1561 N N . HIS A 1 194 ? 3.174 6.081 -15.450 1.00 97.06 194 HIS A N 1
ATOM 1562 C CA . HIS A 1 194 ? 2.589 5.140 -14.501 1.00 97.06 194 HIS A CA 1
ATOM 1563 C C . HIS A 1 194 ? 3.334 5.114 -13.159 1.00 97.06 194 HIS A C 1
ATOM 1565 O O . HIS A 1 194 ? 2.677 5.148 -12.120 1.00 97.06 194 HIS A O 1
ATOM 1571 N N . LEU A 1 195 ? 4.672 5.157 -13.157 1.00 96.38 195 LEU A N 1
ATOM 1572 C CA . LEU A 1 195 ? 5.464 5.295 -11.929 1.00 96.38 195 LEU A CA 1
ATOM 1573 C C . LEU A 1 195 ? 5.133 6.590 -11.171 1.00 96.38 195 LEU A C 1
ATOM 1575 O O . LEU A 1 195 ? 4.955 6.559 -9.959 1.00 96.38 195 LEU A O 1
ATOM 1579 N N . CYS A 1 196 ? 4.997 7.723 -11.869 1.00 95.56 196 CYS A N 1
ATOM 1580 C CA . CYS A 1 196 ? 4.616 8.995 -11.244 1.00 95.56 196 CYS A CA 1
ATOM 1581 C C . CYS A 1 196 ? 3.204 8.952 -10.636 1.00 95.56 196 CYS A C 1
ATOM 1583 O O . CYS A 1 196 ? 2.970 9.522 -9.571 1.00 95.56 196 CYS A O 1
ATOM 1585 N N . ARG A 1 197 ? 2.250 8.287 -11.300 1.00 94.69 197 ARG A N 1
ATOM 1586 C CA . ARG A 1 197 ? 0.896 8.091 -10.754 1.00 94.69 197 ARG A CA 1
ATOM 1587 C C . ARG A 1 197 ? 0.925 7.204 -9.515 1.00 94.69 197 ARG A C 1
ATOM 1589 O O . ARG A 1 197 ? 0.292 7.552 -8.526 1.00 94.69 197 ARG A O 1
ATOM 1596 N N . PHE A 1 198 ? 1.677 6.108 -9.570 1.00 95.44 198 PHE A N 1
ATOM 1597 C CA . PHE A 1 198 ? 1.864 5.203 -8.443 1.00 95.44 198 PHE A CA 1
ATOM 1598 C C . PHE A 1 198 ? 2.479 5.912 -7.232 1.00 95.44 198 PHE A C 1
ATOM 1600 O O . PHE A 1 198 ? 1.957 5.796 -6.134 1.00 95.44 198 PHE A O 1
ATOM 1607 N N . GLU A 1 199 ? 3.535 6.702 -7.433 1.00 93.88 199 GLU A N 1
ATOM 1608 C CA . GLU A 1 199 ? 4.184 7.470 -6.364 1.00 93.88 199 GLU A CA 1
ATOM 1609 C C . GLU A 1 199 ? 3.216 8.458 -5.697 1.00 93.88 199 GLU A C 1
ATOM 1611 O O . GLU A 1 199 ? 3.167 8.540 -4.474 1.00 93.88 199 GLU A O 1
ATOM 1616 N N . LYS A 1 200 ? 2.400 9.171 -6.487 1.00 93.00 200 LYS A N 1
ATOM 1617 C CA . LYS A 1 200 ? 1.375 10.076 -5.948 1.00 93.00 200 LYS A CA 1
ATOM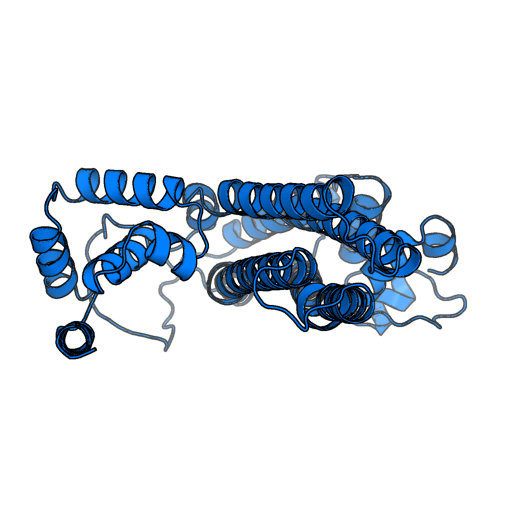 1618 C C . LYS A 1 200 ? 0.309 9.324 -5.145 1.00 93.00 200 LYS A C 1
ATOM 1620 O O . LYS A 1 200 ? -0.137 9.809 -4.113 1.00 93.00 200 LYS A O 1
ATOM 1625 N N . ASP A 1 201 ? -0.134 8.178 -5.642 1.00 94.50 201 ASP A N 1
ATOM 1626 C CA . ASP A 1 201 ? -1.153 7.361 -4.983 1.00 94.50 201 ASP A CA 1
ATOM 1627 C C . ASP A 1 201 ? -0.618 6.729 -3.685 1.00 94.50 201 ASP A C 1
ATOM 1629 O O . ASP A 1 201 ? -1.324 6.694 -2.681 1.00 94.50 201 ASP A O 1
ATOM 1633 N N . MET A 1 202 ? 0.662 6.342 -3.666 1.00 91.88 202 MET A N 1
ATOM 1634 C CA . MET A 1 202 ? 1.349 5.882 -2.459 1.00 91.88 202 MET A CA 1
ATOM 1635 C C . MET A 1 202 ? 1.507 7.003 -1.420 1.00 91.88 202 MET A C 1
ATOM 1637 O O . MET A 1 202 ? 1.212 6.778 -0.255 1.00 91.88 202 MET A O 1
ATOM 1641 N N . ASP A 1 203 ? 1.869 8.229 -1.825 1.00 91.69 203 ASP A N 1
ATOM 1642 C CA . ASP A 1 203 ? 1.898 9.390 -0.912 1.00 91.69 203 ASP A CA 1
ATOM 1643 C C . ASP A 1 203 ? 0.530 9.633 -0.256 1.00 91.69 203 ASP A C 1
ATOM 1645 O O . ASP A 1 203 ? 0.431 9.863 0.949 1.00 91.69 203 ASP A O 1
ATOM 1649 N N . ILE A 1 204 ? -0.548 9.545 -1.039 1.00 92.56 204 ILE A N 1
ATOM 1650 C CA . ILE A 1 204 ? -1.910 9.689 -0.518 1.00 92.56 204 ILE A CA 1
ATOM 1651 C C . ILE A 1 204 ? -2.257 8.539 0.435 1.00 92.56 204 ILE A C 1
ATOM 1653 O O . ILE A 1 204 ? -2.891 8.792 1.456 1.00 92.56 204 ILE A O 1
ATOM 1657 N N . HIS A 1 205 ? -1.847 7.308 0.121 1.00 93.69 205 HIS A N 1
ATOM 1658 C CA . HIS A 1 205 ? -2.043 6.127 0.963 1.00 93.69 205 HIS A CA 1
ATOM 1659 C C . HIS A 1 205 ? -1.363 6.283 2.329 1.00 93.69 205 HIS A C 1
ATOM 1661 O O . HIS A 1 205 ? -2.068 6.262 3.335 1.00 93.69 205 HIS A O 1
ATOM 1667 N N . THR A 1 206 ? -0.063 6.587 2.364 1.00 90.31 206 THR A N 1
ATOM 1668 C CA . THR A 1 206 ? 0.679 6.835 3.613 1.00 90.31 206 THR A CA 1
ATOM 1669 C C . THR A 1 206 ? 0.057 7.984 4.408 1.00 90.31 206 THR A C 1
ATOM 1671 O O . THR A 1 206 ? -0.186 7.890 5.608 1.00 90.31 206 THR A O 1
ATOM 1674 N N . ARG A 1 207 ? -0.309 9.086 3.741 1.00 91.50 207 ARG A N 1
ATOM 1675 C CA . ARG A 1 207 ? -0.957 10.211 4.428 1.00 91.50 207 ARG A CA 1
ATOM 1676 C C . ARG A 1 207 ? -2.340 9.860 4.973 1.00 91.50 207 ARG A C 1
ATOM 1678 O O . ARG A 1 207 ? -2.734 10.441 5.983 1.00 91.50 207 ARG A O 1
ATOM 1685 N N . LEU A 1 208 ? -3.098 8.993 4.302 1.00 94.12 208 LEU A N 1
ATOM 1686 C CA . LEU A 1 208 ? -4.401 8.517 4.770 1.00 94.12 208 LEU A CA 1
ATOM 1687 C C . LEU A 1 208 ? -4.231 7.638 6.010 1.00 94.12 208 LEU A C 1
ATOM 1689 O O . LEU A 1 208 ? -5.017 7.770 6.948 1.00 94.12 208 LEU A O 1
ATOM 1693 N N . GLU A 1 209 ? -3.189 6.810 6.045 1.00 91.88 209 GLU A N 1
ATOM 1694 C CA . GLU A 1 209 ? -2.824 6.025 7.223 1.00 91.88 209 GLU A CA 1
ATOM 1695 C C . GLU A 1 209 ? -2.499 6.935 8.409 1.00 91.88 209 GLU A C 1
ATOM 1697 O O . GLU A 1 209 ? -3.196 6.896 9.423 1.00 91.88 209 GLU A O 1
ATOM 1702 N N . ASP A 1 210 ? -1.547 7.851 8.230 1.00 89.25 210 ASP A N 1
ATOM 1703 C CA . ASP A 1 210 ? -1.089 8.771 9.275 1.00 89.25 210 ASP A CA 1
ATOM 1704 C C . ASP A 1 210 ? -2.179 9.731 9.763 1.00 89.25 210 ASP A C 1
ATOM 1706 O O . ASP A 1 210 ? -2.257 10.090 10.939 1.00 89.25 210 ASP A O 1
ATOM 1710 N N . THR A 1 211 ? -3.005 10.227 8.840 1.00 91.44 211 THR A N 1
ATOM 1711 C CA . THR A 1 211 ? -3.943 11.316 9.133 1.00 91.44 211 THR A CA 1
ATOM 1712 C C . THR A 1 211 ? -5.319 10.815 9.533 1.00 91.44 211 THR A C 1
ATOM 1714 O O . THR A 1 211 ? -6.024 11.520 10.254 1.00 91.44 211 THR A O 1
ATOM 1717 N N . ILE A 1 212 ? -5.743 9.652 9.040 1.00 94.75 212 ILE A N 1
ATOM 1718 C CA . ILE A 1 212 ? -7.095 9.138 9.264 1.00 94.75 212 ILE A CA 1
ATOM 1719 C C . ILE A 1 212 ? -7.036 7.813 10.009 1.00 94.75 212 ILE A C 1
ATOM 1721 O O . ILE A 1 212 ? -7.587 7.723 11.101 1.00 94.75 212 ILE A O 1
ATOM 1725 N N . PHE A 1 213 ? -6.358 6.807 9.462 1.00 95.50 213 PHE A N 1
ATOM 1726 C CA . PHE A 1 213 ? -6.424 5.454 10.008 1.00 95.50 213 PHE A CA 1
ATOM 1727 C C . PHE A 1 213 ? -5.842 5.350 11.422 1.00 95.50 213 PHE A C 1
ATOM 1729 O O . PHE A 1 213 ? -6.548 4.911 12.325 1.00 95.50 213 PHE A O 1
ATOM 1736 N N . ILE A 1 214 ? -4.607 5.813 11.640 1.00 92.69 214 ILE A N 1
ATOM 1737 C CA . ILE A 1 214 ? -3.930 5.764 12.944 1.00 92.69 214 ILE A CA 1
ATOM 1738 C C . ILE A 1 214 ? -4.740 6.503 14.026 1.00 92.69 214 ILE A C 1
ATOM 1740 O O . ILE A 1 214 ? -4.991 5.908 15.076 1.00 92.69 214 ILE A O 1
ATOM 1744 N N . PRO A 1 215 ? -5.244 7.737 13.805 1.00 91.94 215 PRO A N 1
ATOM 1745 C CA . PRO A 1 215 ? -6.118 8.398 14.775 1.00 91.94 215 PRO A CA 1
ATOM 1746 C C . PRO A 1 215 ? -7.394 7.619 15.113 1.00 91.94 215 PRO A C 1
ATOM 1748 O O . PRO A 1 215 ? -7.754 7.538 16.287 1.00 91.94 215 PRO A O 1
ATOM 1751 N N . VAL A 1 216 ? -8.069 7.023 14.124 1.00 94.88 216 VAL A N 1
ATOM 1752 C CA . VAL A 1 216 ? -9.290 6.234 14.373 1.00 94.88 216 VAL A CA 1
ATOM 1753 C C . VAL A 1 216 ? -8.948 4.934 15.118 1.00 94.88 216 VAL A C 1
ATOM 1755 O O . VAL A 1 216 ? -9.651 4.562 16.057 1.00 94.88 216 VAL A O 1
ATOM 1758 N N . VAL A 1 217 ? -7.830 4.278 14.787 1.00 94.56 217 VAL A N 1
ATOM 1759 C CA . VAL A 1 217 ? -7.321 3.108 15.526 1.00 94.56 217 VAL A CA 1
ATOM 1760 C C . VAL A 1 217 ? -6.960 3.479 16.965 1.00 94.56 217 VAL A C 1
ATOM 1762 O O . VAL A 1 217 ? -7.273 2.722 17.876 1.00 94.56 217 VAL A O 1
ATOM 1765 N N . SER A 1 218 ? -6.372 4.653 17.203 1.00 92.56 218 SER A N 1
ATOM 1766 C CA . SER A 1 218 ? -6.080 5.152 18.554 1.00 92.56 218 SER A CA 1
ATOM 1767 C C . SER A 1 218 ? -7.359 5.351 19.378 1.00 92.56 218 SER A C 1
ATOM 1769 O O . SER A 1 218 ? -7.424 4.967 20.550 1.00 92.56 218 SER A O 1
ATOM 1771 N N . MET A 1 219 ? -8.417 5.888 18.760 1.00 92.75 219 MET A N 1
ATOM 1772 C CA . MET A 1 219 ? -9.731 6.008 19.399 1.00 92.75 219 MET A CA 1
ATOM 1773 C C . MET A 1 219 ? -10.321 4.634 19.729 1.00 92.75 219 MET A C 1
ATOM 1775 O O . MET A 1 219 ? -10.813 4.452 20.843 1.00 92.75 219 MET A O 1
ATOM 1779 N N . LEU A 1 220 ? -10.229 3.666 18.812 1.00 94.38 220 LEU A N 1
ATOM 1780 C CA . LEU A 1 220 ? -10.648 2.285 19.056 1.00 94.38 220 LEU A CA 1
ATOM 1781 C C . LEU A 1 220 ? -9.846 1.649 20.203 1.00 94.38 220 LEU A C 1
ATOM 1783 O O . LEU A 1 220 ? -10.436 1.109 21.133 1.00 94.38 220 LEU A O 1
ATOM 1787 N N . GLU A 1 221 ? -8.516 1.763 20.189 1.00 93.38 221 GLU A N 1
ATOM 1788 C CA . GLU A 1 221 ? -7.631 1.226 21.230 1.00 93.38 221 GLU A CA 1
ATOM 1789 C C . GLU A 1 221 ? -8.004 1.763 22.623 1.00 93.38 221 GLU A C 1
ATOM 1791 O O . GLU A 1 221 ? -7.985 1.022 23.606 1.00 93.38 221 GLU A O 1
ATOM 1796 N N . SER A 1 222 ? -8.390 3.041 22.718 1.00 91.56 222 SER A N 1
ATOM 1797 C CA . SER A 1 222 ? -8.811 3.663 23.980 1.00 91.56 222 SER A CA 1
ATOM 1798 C C . SER A 1 222 ? -10.125 3.105 24.548 1.00 91.56 222 SER A C 1
ATOM 1800 O O . SER A 1 222 ? -10.382 3.250 25.743 1.00 91.56 222 SER A O 1
ATOM 1802 N N . GLN A 1 223 ? -10.944 2.465 23.707 1.00 90.44 223 GLN A N 1
ATOM 1803 C CA . GLN A 1 223 ? -12.234 1.877 24.079 1.00 90.44 223 GLN A CA 1
ATOM 1804 C C . GLN A 1 223 ? -12.129 0.390 24.448 1.00 90.44 223 GLN A C 1
ATOM 1806 O O . GLN A 1 223 ? -13.073 -0.161 25.014 1.00 90.44 223 GLN A O 1
ATOM 1811 N N . VAL A 1 224 ? -10.999 -0.262 24.152 1.00 90.75 224 VAL A N 1
ATOM 1812 C CA . VAL A 1 224 ? -10.772 -1.687 24.428 1.00 90.75 224 VAL A CA 1
ATOM 1813 C C . VAL A 1 224 ? -9.919 -1.842 25.690 1.00 90.75 224 VAL A C 1
ATOM 1815 O O . VAL A 1 224 ? -8.782 -1.363 25.761 1.00 90.75 224 VAL A O 1
ATOM 1818 N N . GLU A 1 225 ? -10.462 -2.523 26.702 1.00 84.81 225 GLU A N 1
ATOM 1819 C CA . GLU A 1 225 ? -9.718 -2.840 27.925 1.00 84.81 225 GLU A CA 1
ATOM 1820 C C . GLU A 1 225 ? -8.586 -3.839 27.643 1.00 84.81 225 GLU A C 1
ATOM 1822 O O . GLU A 1 225 ? -8.719 -4.745 26.818 1.00 84.81 225 GLU A O 1
ATOM 1827 N N . VAL A 1 226 ? -7.460 -3.671 28.345 1.00 81.25 226 VAL A N 1
ATOM 1828 C CA . VAL A 1 226 ? -6.339 -4.617 28.286 1.00 81.25 226 VAL A CA 1
ATOM 1829 C C . VAL A 1 226 ? -6.809 -5.950 28.854 1.00 81.25 226 VAL A C 1
ATOM 1831 O O . VAL A 1 226 ? -7.150 -6.031 30.032 1.00 81.25 226 VAL A O 1
ATOM 1834 N N . ASN A 1 227 ? -6.808 -6.985 28.019 1.00 72.44 227 ASN A N 1
ATOM 1835 C CA . ASN A 1 227 ? -7.239 -8.322 28.393 1.00 72.44 227 ASN A CA 1
ATOM 1836 C C . ASN A 1 227 ? -6.183 -9.328 27.931 1.00 72.44 227 ASN A C 1
ATOM 1838 O O . ASN A 1 227 ? -5.973 -9.486 26.729 1.00 72.44 227 ASN A O 1
ATOM 1842 N N . ASP A 1 228 ? -5.602 -10.074 28.876 1.00 55.88 228 ASP A N 1
ATOM 1843 C CA . ASP A 1 228 ? -4.737 -11.247 28.632 1.00 55.88 228 ASP A CA 1
ATOM 1844 C C . ASP A 1 228 ? -5.547 -12.459 28.112 1.00 55.88 228 ASP A C 1
ATOM 1846 O O . ASP A 1 228 ? -5.324 -13.607 28.496 1.00 55.88 228 ASP A O 1
ATOM 1850 N N . GLY A 1 229 ? -6.564 -12.215 27.280 1.00 46.38 229 GLY A N 1
ATOM 1851 C CA . GLY A 1 229 ? -7.452 -13.246 26.759 1.00 46.38 229 GLY A CA 1
ATOM 1852 C C . GLY A 1 229 ? -6.688 -14.210 25.858 1.00 46.38 229 GLY A C 1
ATOM 1853 O O . GLY A 1 229 ? -6.215 -13.803 24.801 1.00 46.38 229 GLY A O 1
ATOM 1854 N N . GLU A 1 230 ? -6.595 -15.466 26.305 1.00 42.72 230 GLU A N 1
ATOM 1855 C CA . GLU A 1 230 ? -6.099 -16.671 25.624 1.00 42.72 230 GLU A CA 1
ATOM 1856 C C . GLU A 1 230 ? -6.140 -16.578 24.085 1.00 42.72 230 GLU A C 1
ATOM 1858 O O . GLU A 1 230 ? -7.076 -17.036 23.432 1.00 42.72 230 GLU A O 1
ATOM 1863 N N . SER A 1 231 ? -5.099 -16.007 23.477 1.00 40.38 231 SER A N 1
ATOM 1864 C CA . SER A 1 231 ? -4.816 -16.250 22.067 1.00 40.38 231 SER A CA 1
ATOM 1865 C C . SER A 1 231 ? -4.082 -17.580 21.984 1.00 40.38 231 SER A C 1
ATOM 1867 O O . SER A 1 231 ? -2.913 -17.682 22.351 1.00 40.38 231 SER A O 1
ATOM 1869 N N . GLU A 1 232 ? -4.773 -18.613 21.498 1.00 38.81 232 GLU A N 1
ATOM 1870 C CA . GLU A 1 232 ? -4.180 -19.870 21.028 1.00 38.81 232 GLU A CA 1
ATOM 1871 C C . GLU A 1 232 ? -3.293 -19.626 19.789 1.00 38.81 232 GLU A C 1
ATOM 1873 O O . GLU A 1 232 ? -3.534 -20.175 18.721 1.00 38.81 232 GLU A O 1
ATOM 1878 N N . VAL A 1 233 ? -2.248 -18.803 19.899 1.00 40.06 233 VAL A N 1
ATOM 1879 C CA . VAL A 1 233 ? -1.130 -18.782 18.952 1.00 40.06 233 VAL A CA 1
ATOM 1880 C C . VAL A 1 233 ? 0.138 -18.419 19.728 1.00 40.06 233 VAL A C 1
ATOM 1882 O O . VAL A 1 233 ? 0.356 -17.273 20.097 1.00 40.06 233 VAL A O 1
ATOM 1885 N N . LEU A 1 234 ? 0.969 -19.441 19.961 1.00 36.19 234 LEU A N 1
ATOM 1886 C CA . LEU A 1 234 ? 2.331 -19.389 20.515 1.00 36.19 234 LEU A CA 1
ATOM 1887 C C . LEU A 1 234 ? 2.456 -18.940 21.982 1.00 36.19 234 LEU A C 1
ATOM 1889 O O . LEU A 1 234 ? 3.111 -17.955 22.307 1.00 36.19 234 LEU A O 1
ATOM 1893 N N . ALA A 1 235 ? 1.955 -19.780 22.890 1.00 33.50 235 ALA A N 1
ATOM 1894 C CA . ALA A 1 235 ? 2.465 -19.829 24.256 1.00 33.50 235 ALA A CA 1
ATOM 1895 C C . ALA A 1 235 ? 3.949 -20.248 24.245 1.00 33.50 235 ALA A C 1
ATOM 1897 O O . ALA A 1 235 ? 4.272 -21.435 24.211 1.00 33.50 235 ALA A O 1
ATOM 1898 N N . ASN A 1 236 ? 4.851 -19.269 24.284 1.00 31.19 236 ASN A N 1
ATOM 1899 C CA . ASN A 1 236 ? 6.146 -19.438 24.924 1.00 31.19 236 ASN A CA 1
ATOM 1900 C C . ASN A 1 236 ? 6.118 -18.621 26.213 1.00 31.19 236 ASN A C 1
ATOM 1902 O O . ASN A 1 236 ? 6.054 -17.396 26.201 1.00 31.19 236 ASN A O 1
ATOM 1906 N N . GLU A 1 237 ? 6.142 -19.341 27.328 1.00 37.31 237 GLU A N 1
ATOM 1907 C CA . GLU A 1 237 ? 6.351 -18.797 28.658 1.00 37.31 237 GLU A CA 1
ATOM 1908 C C . GLU A 1 237 ? 7.621 -17.929 28.670 1.00 37.31 237 GLU A C 1
ATOM 1910 O O . GLU A 1 237 ? 8.711 -18.398 28.348 1.00 37.31 237 GLU A O 1
ATOM 1915 N N . THR A 1 238 ? 7.509 -16.663 29.064 1.00 35.22 238 THR A N 1
ATOM 1916 C CA . THR A 1 238 ? 8.119 -16.176 30.310 1.00 35.22 238 THR A CA 1
ATOM 1917 C C . THR A 1 238 ? 7.676 -14.748 30.614 1.00 35.22 238 THR A C 1
ATOM 1919 O O . THR A 1 238 ? 7.574 -13.878 29.758 1.00 35.22 238 THR A O 1
ATOM 1922 N N . ASN A 1 239 ? 7.386 -14.560 31.893 1.00 43.69 239 ASN A N 1
ATOM 1923 C CA . ASN A 1 239 ? 6.908 -13.359 32.538 1.00 43.69 239 ASN A CA 1
ATOM 1924 C C . ASN A 1 239 ? 8.109 -12.704 33.237 1.00 43.69 239 ASN A C 1
ATOM 1926 O O . ASN A 1 239 ? 8.641 -13.286 34.175 1.00 43.69 239 ASN A O 1
ATOM 1930 N N . GLU A 1 240 ? 8.556 -11.549 32.750 1.00 40.75 240 GLU A N 1
ATOM 1931 C CA . GLU A 1 240 ? 9.275 -10.473 33.453 1.00 40.75 240 GLU A CA 1
ATOM 1932 C C . GLU A 1 240 ? 9.501 -9.372 32.409 1.00 40.75 240 GLU A C 1
ATOM 1934 O O . GLU A 1 240 ? 9.788 -9.702 31.266 1.00 40.75 240 GLU A O 1
ATOM 1939 N N . LYS A 1 241 ? 9.325 -8.090 32.770 1.00 52.75 241 LYS A N 1
ATOM 1940 C CA . LYS A 1 241 ? 9.434 -6.919 31.871 1.00 52.75 241 LYS A CA 1
ATOM 1941 C C . LYS A 1 241 ? 10.529 -7.099 30.817 1.00 52.75 241 LYS A C 1
ATOM 1943 O O . LYS A 1 241 ? 11.698 -6.837 31.102 1.00 52.75 241 LYS A O 1
ATOM 1948 N N . ASP A 1 242 ? 10.138 -7.522 29.622 1.00 63.62 242 ASP A N 1
ATOM 1949 C CA . ASP A 1 242 ? 11.084 -7.741 28.545 1.00 63.62 242 ASP A CA 1
ATOM 1950 C C . ASP A 1 242 ? 11.648 -6.372 28.146 1.00 63.62 242 ASP A C 1
ATOM 1952 O O . ASP A 1 242 ? 10.881 -5.475 27.785 1.00 63.62 242 ASP A O 1
ATOM 1956 N N . PRO A 1 243 ? 12.964 -6.134 28.284 1.00 70.88 243 PRO A N 1
ATOM 1957 C CA . PRO A 1 243 ? 13.533 -4.833 27.959 1.00 70.88 243 PRO A CA 1
ATOM 1958 C C . PRO A 1 243 ? 13.521 -4.559 26.446 1.00 70.88 243 PRO A C 1
ATOM 1960 O O . PRO A 1 243 ? 13.771 -3.418 26.031 1.00 70.88 243 PRO A O 1
ATOM 1963 N N . LEU A 1 244 ? 13.274 -5.583 25.624 1.00 79.38 244 LEU A N 1
ATOM 1964 C CA . LEU A 1 244 ? 13.381 -5.521 24.175 1.00 79.38 244 LEU A CA 1
ATOM 1965 C C . LEU A 1 244 ? 12.018 -5.423 23.497 1.00 79.38 244 LEU A C 1
ATOM 1967 O O . LEU A 1 244 ? 11.099 -6.177 23.814 1.00 79.38 244 LEU A O 1
ATOM 1971 N N . SER A 1 245 ? 11.918 -4.540 22.499 1.00 78.81 245 SER A N 1
ATOM 1972 C CA . SER A 1 245 ? 10.753 -4.537 21.609 1.00 78.81 245 SER A CA 1
ATOM 1973 C C . SER A 1 245 ? 10.740 -5.793 20.736 1.00 78.81 245 SER A C 1
ATOM 1975 O O . SER A 1 245 ? 11.777 -6.430 20.515 1.00 78.81 245 SER A O 1
ATOM 1977 N N . GLN A 1 246 ? 9.572 -6.135 20.192 1.00 76.31 246 GLN A N 1
ATOM 1978 C CA . GLN A 1 246 ? 9.438 -7.242 19.243 1.00 76.31 246 GLN A CA 1
ATOM 1979 C C . GLN A 1 246 ? 10.427 -7.102 18.075 1.00 76.31 246 GLN A C 1
ATOM 1981 O O . GLN A 1 246 ? 11.133 -8.048 17.719 1.00 76.31 246 GLN A O 1
ATOM 1986 N N . ARG A 1 247 ? 10.602 -5.876 17.579 1.00 80.69 247 ARG A N 1
ATOM 1987 C CA . ARG A 1 247 ? 11.559 -5.568 16.522 1.00 80.69 247 ARG A CA 1
ATOM 1988 C C . ARG A 1 247 ? 13.014 -5.790 16.921 1.00 80.69 247 ARG A C 1
ATOM 1990 O O . ARG A 1 247 ? 13.830 -6.277 16.137 1.00 80.69 247 ARG A O 1
ATOM 1997 N N . GLU A 1 248 ? 13.370 -5.459 18.156 1.00 84.94 248 GLU A N 1
ATOM 1998 C CA . GLU A 1 248 ? 14.707 -5.731 18.677 1.00 84.94 248 GLU A CA 1
ATOM 1999 C C . GLU A 1 248 ? 14.982 -7.241 18.780 1.00 84.94 248 GLU A C 1
ATOM 2001 O O . GLU A 1 248 ? 16.100 -7.672 18.481 1.00 84.94 248 GLU A O 1
ATOM 2006 N N . LYS A 1 249 ? 13.970 -8.057 19.106 1.00 87.00 249 LYS A N 1
ATOM 2007 C CA . LYS A 1 249 ? 14.069 -9.529 19.096 1.00 87.00 249 LYS A CA 1
ATOM 2008 C C . LYS A 1 249 ? 14.265 -10.088 17.687 1.00 87.00 249 LYS A C 1
ATOM 2010 O O . LYS A 1 249 ? 15.098 -10.977 17.493 1.00 87.00 249 LYS A O 1
ATOM 2015 N N . GLU A 1 250 ? 13.565 -9.550 16.692 1.00 86.38 250 GLU A N 1
ATOM 2016 C CA . GLU A 1 250 ? 13.757 -9.913 15.280 1.00 86.38 250 GLU A CA 1
ATOM 2017 C C . GLU A 1 250 ? 15.180 -9.600 14.806 1.00 86.38 250 GLU A C 1
ATOM 2019 O O . GLU A 1 250 ? 15.840 -10.437 14.185 1.00 86.38 250 GLU A O 1
ATOM 2024 N N . ILE A 1 251 ? 15.704 -8.424 15.164 1.00 88.44 251 ILE A N 1
ATOM 2025 C CA . ILE A 1 251 ? 17.077 -8.027 14.831 1.00 88.44 251 ILE A CA 1
ATOM 2026 C C . ILE A 1 251 ? 18.090 -8.945 15.509 1.00 88.44 251 ILE A C 1
ATOM 2028 O O . ILE A 1 251 ? 19.044 -9.376 14.858 1.00 88.44 251 ILE A O 1
ATOM 2032 N N . ILE A 1 252 ? 17.893 -9.289 16.785 1.00 88.94 252 ILE A N 1
ATOM 2033 C CA . ILE A 1 252 ? 18.737 -10.273 17.474 1.00 88.94 252 ILE A CA 1
ATOM 2034 C C . ILE A 1 252 ? 18.681 -11.618 16.748 1.00 88.94 252 ILE A C 1
ATOM 2036 O O . ILE A 1 252 ? 19.733 -12.193 16.481 1.00 88.94 252 ILE A O 1
ATOM 2040 N N . THR A 1 253 ? 17.495 -12.084 16.359 1.00 88.81 253 THR A N 1
ATOM 2041 C CA . THR A 1 253 ? 17.317 -13.343 15.621 1.00 88.81 253 THR A CA 1
ATOM 2042 C C . THR A 1 253 ? 18.125 -13.351 14.324 1.00 88.81 253 THR A C 1
ATOM 2044 O O . THR A 1 253 ? 18.843 -14.308 14.036 1.00 88.81 253 THR A O 1
ATOM 2047 N N . CYS A 1 254 ? 18.087 -12.257 13.568 1.00 88.56 254 CYS A N 1
ATOM 2048 C CA . CYS A 1 254 ? 18.851 -12.110 12.333 1.00 88.56 254 CYS A CA 1
ATOM 2049 C C . CYS A 1 254 ? 20.373 -12.058 12.579 1.00 88.56 254 CYS A C 1
ATOM 2051 O O . CYS A 1 254 ? 21.152 -12.680 11.853 1.00 88.56 254 CYS A O 1
ATOM 2053 N N . VAL A 1 255 ? 20.812 -11.389 13.653 1.00 87.62 255 VAL A N 1
ATOM 2054 C CA . VAL A 1 255 ? 22.223 -11.376 14.082 1.00 87.62 255 VAL A CA 1
ATOM 2055 C C . VAL A 1 255 ? 22.698 -12.778 14.474 1.00 87.62 255 VAL A C 1
ATOM 2057 O O . VAL A 1 255 ? 23.813 -13.161 14.121 1.00 87.62 255 VAL A O 1
ATOM 2060 N N . VAL A 1 256 ? 21.866 -13.557 15.173 1.00 87.19 256 VAL A N 1
ATOM 2061 C CA . VAL A 1 256 ? 22.160 -14.952 15.545 1.00 87.19 256 VAL A CA 1
ATOM 2062 C C . VAL A 1 256 ? 22.283 -15.841 14.309 1.00 87.19 256 VAL A C 1
ATOM 2064 O O . VAL A 1 256 ? 23.162 -16.699 14.265 1.00 87.19 256 VAL A O 1
ATOM 2067 N N . LYS A 1 257 ? 21.483 -15.568 13.271 1.00 85.00 257 LYS A N 1
ATOM 2068 C CA . LYS A 1 257 ? 21.582 -16.197 11.944 1.00 85.00 257 LYS A CA 1
ATOM 2069 C C . LYS A 1 257 ? 22.815 -15.765 11.134 1.00 85.00 257 LYS A C 1
ATOM 2071 O O . LYS A 1 257 ? 22.961 -16.164 9.987 1.00 85.00 257 LYS A O 1
ATOM 2076 N N . GLY A 1 258 ? 23.706 -14.947 11.698 1.00 84.81 258 GLY A N 1
ATOM 2077 C CA . GLY A 1 258 ? 24.942 -14.520 11.039 1.00 84.81 258 GLY A CA 1
ATOM 2078 C C . GLY A 1 258 ? 24.745 -13.507 9.910 1.00 84.81 258 GLY A C 1
ATOM 2079 O O . GLY A 1 258 ? 25.698 -13.229 9.185 1.00 84.81 258 GLY A O 1
ATOM 2080 N N . GLN A 1 259 ? 23.546 -12.936 9.768 1.00 88.69 259 GLN A N 1
ATOM 2081 C CA . GLN A 1 259 ? 23.258 -11.960 8.723 1.00 88.69 259 GLN A CA 1
ATOM 2082 C C . GLN A 1 259 ? 24.040 -10.655 8.949 1.00 88.69 259 GLN A C 1
ATOM 2084 O O . GLN A 1 259 ? 24.180 -10.144 10.068 1.00 88.69 259 GLN A O 1
ATOM 2089 N N . THR A 1 260 ? 24.558 -10.084 7.865 1.00 90.25 260 THR A N 1
ATOM 2090 C CA . THR A 1 260 ? 25.175 -8.753 7.842 1.00 90.25 260 THR A CA 1
ATOM 2091 C C . THR A 1 260 ? 24.123 -7.662 8.039 1.00 90.25 260 THR A C 1
ATOM 2093 O O . THR A 1 260 ? 22.954 -7.863 7.752 1.00 90.25 260 THR A O 1
ATOM 2096 N N . ASN A 1 261 ? 24.513 -6.447 8.450 1.00 89.31 261 ASN A N 1
ATOM 2097 C CA . ASN A 1 261 ? 23.547 -5.340 8.602 1.00 89.31 261 ASN A CA 1
ATOM 2098 C C . ASN A 1 261 ? 22.728 -5.067 7.335 1.00 89.31 261 ASN A C 1
ATOM 2100 O O . ASN A 1 261 ? 21.593 -4.619 7.444 1.00 89.31 261 ASN A O 1
ATOM 2104 N N . LYS A 1 262 ? 23.319 -5.313 6.161 1.00 84.62 262 LYS A N 1
ATOM 2105 C CA . LYS A 1 262 ? 22.624 -5.190 4.887 1.00 84.62 262 LYS A CA 1
ATOM 2106 C C . LYS A 1 262 ? 21.594 -6.307 4.721 1.00 84.62 262 LYS A C 1
ATOM 2108 O O . LYS A 1 262 ? 20.444 -6.010 4.467 1.00 84.62 262 LYS A O 1
ATOM 2113 N N . GLU A 1 263 ? 21.973 -7.560 4.952 1.00 86.56 263 GLU A N 1
ATOM 2114 C CA . GLU A 1 263 ? 21.031 -8.685 4.874 1.00 86.56 263 GLU A CA 1
ATOM 2115 C C . GLU A 1 263 ? 19.916 -8.583 5.920 1.00 86.56 263 GLU A C 1
ATOM 2117 O O . GLU A 1 263 ? 18.783 -8.930 5.620 1.00 86.56 263 GLU A O 1
ATOM 2122 N N . ILE A 1 264 ? 20.203 -8.064 7.120 1.00 88.06 264 ILE A N 1
ATOM 2123 C CA . ILE A 1 264 ? 19.184 -7.774 8.140 1.00 88.06 264 ILE A CA 1
ATOM 2124 C C . ILE A 1 264 ? 18.230 -6.688 7.633 1.00 88.06 264 ILE A C 1
ATOM 2126 O O . ILE A 1 264 ? 17.023 -6.832 7.770 1.00 88.06 264 ILE A O 1
ATOM 2130 N N . ALA A 1 265 ? 18.764 -5.609 7.051 1.00 83.81 265 ALA A N 1
ATOM 2131 C CA . ALA A 1 265 ? 17.969 -4.521 6.483 1.00 83.81 265 ALA A CA 1
ATOM 2132 C C . ALA A 1 265 ? 17.049 -5.022 5.364 1.00 83.81 265 ALA A C 1
ATOM 2134 O O . ALA A 1 265 ? 15.866 -4.700 5.364 1.00 83.81 265 ALA A O 1
ATOM 2135 N N . ASP A 1 266 ? 17.588 -5.863 4.481 1.00 80.38 266 ASP A N 1
ATOM 2136 C CA . ASP A 1 266 ? 16.865 -6.473 3.369 1.00 80.38 266 ASP A CA 1
ATOM 2137 C C . ASP A 1 266 ? 15.830 -7.507 3.868 1.00 80.38 266 ASP A C 1
ATOM 2139 O O . ASP A 1 266 ? 14.739 -7.588 3.323 1.00 80.38 266 ASP A O 1
ATOM 2143 N N . THR A 1 267 ? 16.139 -8.280 4.920 1.00 82.56 267 THR A N 1
ATOM 2144 C CA . THR A 1 267 ? 15.238 -9.312 5.485 1.00 82.56 267 THR A CA 1
ATOM 2145 C C . THR A 1 267 ? 14.083 -8.696 6.263 1.00 82.56 267 THR A C 1
ATOM 2147 O O . THR A 1 267 ? 12.955 -9.168 6.185 1.00 82.56 267 THR A O 1
ATOM 2150 N N . LEU A 1 268 ? 14.381 -7.674 7.061 1.00 81.56 268 LEU A N 1
ATOM 2151 C CA . LEU A 1 268 ? 13.409 -7.017 7.925 1.00 81.56 268 LEU A CA 1
ATOM 2152 C C . LEU A 1 268 ? 12.737 -5.827 7.238 1.00 81.56 268 LEU A C 1
ATOM 2154 O O . LEU A 1 268 ? 11.815 -5.248 7.802 1.00 81.56 268 LEU A O 1
ATOM 2158 N N . CYS A 1 269 ? 13.197 -5.452 6.047 1.00 71.94 269 CYS A N 1
ATOM 2159 C CA . CYS A 1 269 ? 12.643 -4.372 5.236 1.00 71.94 269 CYS A CA 1
ATOM 2160 C C . CYS A 1 269 ? 12.640 -3.046 5.992 1.00 71.94 269 CYS A C 1
ATOM 2162 O O . CYS A 1 269 ? 11.634 -2.373 6.176 1.00 71.94 269 CYS A O 1
ATOM 2164 N N . ILE A 1 270 ? 13.835 -2.680 6.453 1.00 76.31 270 ILE A N 1
ATOM 2165 C CA . ILE A 1 270 ? 14.144 -1.401 7.089 1.00 76.31 270 ILE A CA 1
ATOM 2166 C C . ILE A 1 270 ? 15.402 -0.815 6.493 1.00 76.31 270 ILE A C 1
ATOM 2168 O O . ILE A 1 270 ? 16.263 -1.524 5.983 1.00 76.31 270 ILE A O 1
ATOM 2172 N N . ALA A 1 271 ? 15.556 0.500 6.607 1.00 75.94 271 ALA A N 1
ATOM 2173 C CA . ALA A 1 271 ? 16.796 1.126 6.201 1.00 75.94 271 ALA A CA 1
ATOM 2174 C C . ALA A 1 271 ? 17.983 0.594 7.028 1.00 75.94 271 ALA A C 1
ATOM 2176 O O . ALA A 1 271 ? 17.898 0.356 8.236 1.00 75.94 271 ALA A O 1
ATOM 2177 N N . MET A 1 272 ? 19.139 0.432 6.381 1.00 83.38 272 MET A N 1
ATOM 2178 C CA . MET A 1 272 ? 20.343 -0.097 7.034 1.00 83.38 272 MET A CA 1
ATOM 2179 C C . MET A 1 272 ? 20.765 0.738 8.254 1.00 83.38 272 MET A C 1
ATOM 2181 O O . MET A 1 272 ? 21.288 0.194 9.229 1.00 83.38 272 MET A O 1
ATOM 2185 N N . HIS A 1 273 ? 20.542 2.057 8.243 1.00 78.50 273 HIS A N 1
ATOM 2186 C CA . HIS A 1 273 ? 20.824 2.892 9.413 1.00 78.50 273 HIS A CA 1
ATOM 2187 C C . HIS A 1 273 ? 19.860 2.612 10.572 1.00 78.50 273 HIS A C 1
ATOM 2189 O O . HIS A 1 273 ? 20.297 2.677 11.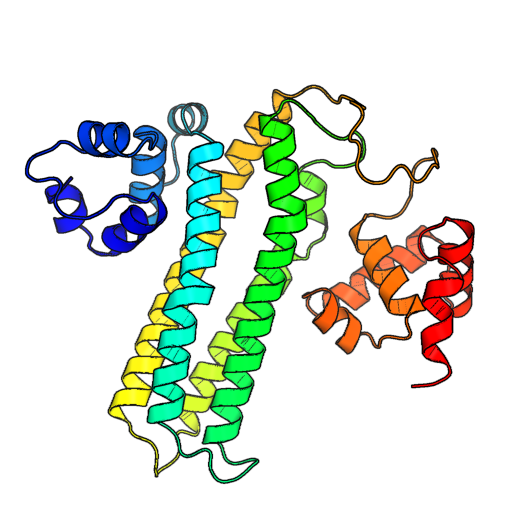719 1.00 78.50 273 HIS A O 1
ATOM 2195 N N . THR A 1 274 ? 18.610 2.234 10.299 1.00 80.69 274 THR A N 1
ATOM 2196 C CA . THR A 1 274 ? 17.622 1.810 11.301 1.00 80.69 274 THR A CA 1
ATOM 2197 C C . THR A 1 274 ? 18.080 0.526 11.990 1.00 80.69 274 THR A C 1
ATOM 2199 O O . THR A 1 274 ? 18.122 0.481 13.219 1.00 80.69 274 THR A O 1
ATOM 2202 N N . VAL A 1 275 ? 18.595 -0.458 11.236 1.00 84.69 275 VAL A N 1
ATOM 2203 C CA . VAL A 1 275 ? 19.251 -1.654 11.812 1.00 84.69 275 VAL A CA 1
ATOM 2204 C C . VAL A 1 275 ? 20.386 -1.252 12.756 1.00 84.69 275 VAL A C 1
ATOM 2206 O O . VAL A 1 275 ? 20.482 -1.751 13.877 1.00 84.69 275 VAL A O 1
ATOM 2209 N N . LEU A 1 276 ? 21.254 -0.326 12.335 1.00 85.69 276 LEU A N 1
ATOM 2210 C CA . LEU A 1 276 ? 22.354 0.155 13.176 1.00 85.69 276 LEU A CA 1
ATOM 2211 C C . LEU A 1 276 ? 21.850 0.853 14.447 1.00 85.69 276 LEU A C 1
ATOM 2213 O O . LEU A 1 276 ? 22.462 0.697 15.505 1.00 85.69 276 LEU A O 1
ATOM 2217 N N . THR A 1 277 ? 20.763 1.618 14.358 1.00 84.19 277 THR A N 1
ATOM 2218 C CA . THR A 1 277 ? 20.128 2.276 15.505 1.00 84.19 277 THR A CA 1
ATOM 2219 C C . THR A 1 277 ? 19.570 1.253 16.486 1.00 84.19 277 THR A C 1
ATOM 2221 O O . THR A 1 277 ? 19.967 1.282 17.652 1.00 84.19 277 THR A O 1
ATOM 2224 N N . HIS A 1 278 ? 18.772 0.285 16.030 1.00 85.38 278 HIS A N 1
ATOM 2225 C CA . HIS A 1 278 ? 18.279 -0.790 16.892 1.00 85.38 278 HIS A CA 1
ATOM 2226 C C . HIS A 1 278 ? 19.422 -1.589 17.519 1.00 85.38 278 HIS A C 1
ATOM 2228 O O . HIS A 1 278 ? 19.420 -1.807 18.723 1.00 85.38 278 HIS A O 1
ATOM 2234 N N . ARG A 1 279 ? 20.469 -1.953 16.765 1.00 87.19 279 ARG A N 1
ATOM 2235 C CA . ARG A 1 279 ? 21.635 -2.656 17.331 1.00 87.19 279 ARG A CA 1
ATOM 2236 C C . ARG A 1 279 ? 22.326 -1.859 18.438 1.00 87.19 279 ARG A C 1
ATOM 2238 O O . ARG A 1 279 ? 22.781 -2.450 19.416 1.00 87.19 279 ARG A O 1
ATOM 2245 N N . ARG A 1 280 ? 22.409 -0.528 18.313 1.00 84.62 280 ARG A N 1
ATOM 2246 C CA . ARG A 1 280 ? 22.921 0.340 19.389 1.00 84.62 280 ARG A CA 1
ATOM 2247 C C . ARG A 1 280 ? 21.978 0.369 20.590 1.00 84.62 280 ARG A C 1
ATOM 2249 O O . ARG A 1 280 ? 22.472 0.362 21.714 1.00 84.62 280 ARG A O 1
ATOM 2256 N N . ASN A 1 281 ? 20.667 0.411 20.368 1.00 83.81 281 ASN A N 1
ATOM 2257 C CA . ASN A 1 281 ? 19.667 0.412 21.436 1.00 83.81 281 ASN A CA 1
ATOM 2258 C C . ASN A 1 281 ? 19.671 -0.915 22.199 1.00 83.81 281 ASN A C 1
ATOM 2260 O O . ASN A 1 281 ? 19.816 -0.892 23.415 1.00 83.81 281 ASN A O 1
ATOM 2264 N N . ILE A 1 282 ? 19.678 -2.048 21.493 1.00 88.31 282 ILE A N 1
ATOM 2265 C CA . ILE A 1 282 ? 19.847 -3.395 22.055 1.00 88.31 282 ILE A CA 1
ATOM 2266 C C . ILE A 1 282 ? 21.111 -3.460 22.913 1.00 88.31 282 ILE A C 1
ATOM 2268 O O . ILE A 1 282 ? 21.059 -3.856 24.073 1.00 88.31 282 ILE A O 1
ATOM 2272 N N . ALA A 1 283 ? 22.251 -3.017 22.372 1.00 85.94 283 ALA A N 1
ATOM 2273 C CA . ALA A 1 283 ? 23.513 -3.051 23.104 1.00 85.94 283 ALA A CA 1
ATOM 2274 C C . ALA A 1 283 ? 23.480 -2.196 24.382 1.00 85.94 283 ALA A C 1
ATOM 2276 O O . ALA A 1 283 ? 24.062 -2.590 25.385 1.00 85.94 283 ALA A O 1
ATOM 2277 N N . LYS A 1 284 ? 22.791 -1.045 24.361 1.00 85.00 284 LYS A N 1
ATOM 2278 C CA . LYS A 1 284 ? 22.594 -0.193 25.546 1.00 85.00 284 LYS A CA 1
ATOM 2279 C C . LYS A 1 284 ? 21.624 -0.804 26.557 1.00 85.00 284 LYS A C 1
ATOM 2281 O O . LYS A 1 284 ? 21.873 -0.701 27.750 1.00 85.00 284 LYS A O 1
ATOM 2286 N N . LYS A 1 285 ? 20.520 -1.393 26.089 1.00 86.88 285 LYS A N 1
ATOM 2287 C CA . LYS A 1 285 ? 19.476 -1.997 26.929 1.00 86.88 285 LYS A CA 1
ATOM 2288 C C . LYS A 1 285 ? 19.981 -3.245 27.651 1.00 86.88 285 LYS A C 1
ATOM 2290 O O . LYS A 1 285 ? 19.651 -3.441 28.813 1.00 86.88 285 LYS A O 1
ATOM 2295 N N . LEU A 1 286 ? 20.783 -4.061 26.967 1.00 87.75 286 LEU A N 1
ATOM 2296 C CA . LEU A 1 286 ? 21.286 -5.333 27.490 1.00 87.75 286 LEU A CA 1
ATOM 2297 C C . LEU A 1 286 ? 22.680 -5.236 28.122 1.00 87.75 286 LEU A C 1
ATOM 2299 O O . LEU A 1 286 ? 23.114 -6.194 28.752 1.00 87.75 286 LEU A O 1
ATOM 2303 N N . ASP A 1 287 ? 23.396 -4.126 27.919 1.00 87.12 287 ASP A N 1
ATOM 2304 C CA . ASP A 1 287 ? 24.827 -3.981 28.245 1.00 87.12 287 ASP A CA 1
ATOM 2305 C C . ASP A 1 287 ? 25.705 -5.076 27.594 1.00 87.12 287 ASP A C 1
ATOM 2307 O O . ASP A 1 287 ? 26.715 -5.538 28.126 1.00 87.12 287 ASP A O 1
ATOM 2311 N N . ILE A 1 288 ? 25.302 -5.526 26.398 1.00 88.44 288 ILE A N 1
ATOM 2312 C CA . ILE A 1 288 ? 26.001 -6.550 25.617 1.00 88.44 288 ILE A CA 1
ATOM 2313 C C . ILE A 1 288 ? 26.539 -5.923 24.334 1.00 88.44 288 ILE A C 1
ATOM 2315 O O . ILE A 1 288 ? 25.794 -5.519 23.443 1.00 88.44 288 ILE A O 1
ATOM 2319 N N . HIS A 1 289 ? 27.864 -5.913 24.200 1.00 83.00 289 HIS A N 1
ATOM 2320 C CA . HIS A 1 289 ? 28.548 -5.324 23.043 1.00 83.00 289 HIS A CA 1
ATOM 2321 C C . HIS A 1 289 ? 29.165 -6.349 22.085 1.00 83.00 289 HIS A C 1
ATOM 2323 O O . HIS A 1 289 ? 29.741 -5.967 21.066 1.00 83.00 289 HIS A O 1
ATOM 2329 N N . THR A 1 290 ? 29.067 -7.647 22.389 1.00 83.12 290 THR A N 1
ATOM 2330 C CA . THR A 1 290 ? 29.669 -8.704 21.564 1.00 83.12 290 THR A CA 1
ATOM 2331 C C . THR A 1 290 ? 28.598 -9.544 20.864 1.00 83.12 290 THR A C 1
ATOM 2333 O O . THR A 1 290 ? 27.604 -9.905 21.496 1.00 83.12 290 THR A O 1
ATOM 2336 N N . PRO A 1 291 ? 28.795 -9.919 19.584 1.00 77.38 291 PRO A N 1
ATOM 2337 C CA . PRO A 1 291 ? 27.879 -10.820 18.882 1.00 77.38 291 PRO A CA 1
ATOM 2338 C C . PRO A 1 291 ? 27.685 -12.157 19.607 1.00 77.38 291 PRO A C 1
ATOM 2340 O O . PRO A 1 291 ? 26.562 -12.627 19.727 1.00 77.38 291 PRO A O 1
ATOM 2343 N N . ALA A 1 292 ? 28.757 -12.732 20.165 1.00 80.06 292 ALA A N 1
ATOM 2344 C CA . ALA A 1 292 ? 28.679 -13.970 20.942 1.00 80.06 292 ALA A CA 1
ATOM 2345 C C . ALA A 1 292 ? 27.811 -13.818 22.204 1.00 80.06 292 ALA A C 1
ATOM 2347 O O . ALA A 1 292 ? 27.030 -14.712 22.521 1.00 80.06 292 ALA A O 1
ATOM 2348 N N . GLY A 1 293 ? 27.901 -12.675 22.896 1.00 83.31 293 GLY A N 1
ATOM 2349 C CA . GLY A 1 293 ? 27.039 -12.371 24.037 1.00 83.31 293 GLY A CA 1
ATOM 2350 C C . GLY A 1 293 ? 25.563 -12.264 23.648 1.00 83.31 293 GLY A C 1
ATOM 2351 O O . GLY A 1 293 ? 24.717 -12.790 24.363 1.00 83.31 293 GLY A O 1
ATOM 2352 N N . LEU A 1 294 ? 25.257 -11.659 22.491 1.00 84.62 294 LEU A N 1
ATOM 2353 C CA . LEU A 1 294 ? 23.885 -11.577 21.973 1.00 84.62 294 LEU A CA 1
ATOM 2354 C C . LEU A 1 294 ? 23.325 -12.956 21.610 1.00 84.62 294 LEU A C 1
ATOM 2356 O O . LEU A 1 294 ? 22.164 -13.228 21.897 1.00 84.62 294 LEU A O 1
ATOM 2360 N N . VAL A 1 295 ? 24.150 -13.843 21.043 1.00 82.75 295 VAL A N 1
ATOM 2361 C CA . VAL A 1 295 ? 23.753 -15.231 20.748 1.00 82.75 295 VAL A CA 1
ATOM 2362 C C . VAL A 1 295 ? 23.401 -15.989 22.022 1.00 82.75 295 VAL A C 1
ATOM 2364 O O . VAL A 1 295 ? 22.356 -16.630 22.087 1.00 82.75 295 VAL A O 1
ATOM 2367 N N . ILE A 1 296 ? 24.238 -15.887 23.056 1.00 83.62 296 ILE A N 1
ATOM 2368 C CA . ILE A 1 296 ? 23.965 -16.529 24.348 1.00 83.62 296 ILE A CA 1
ATOM 2369 C C . ILE A 1 296 ? 22.682 -15.959 24.961 1.00 83.62 296 ILE A C 1
ATOM 2371 O O . ILE A 1 296 ? 21.833 -16.728 25.403 1.00 83.62 296 ILE A O 1
ATOM 2375 N N . TYR A 1 297 ? 22.517 -14.633 24.945 1.00 86.62 297 TYR A N 1
ATOM 2376 C CA . TYR A 1 297 ? 21.317 -13.976 25.458 1.00 86.62 297 TYR A CA 1
ATOM 2377 C C . TYR A 1 297 ? 20.047 -14.482 24.760 1.00 86.62 297 TYR A C 1
ATOM 2379 O O . TYR A 1 297 ? 19.094 -14.853 25.444 1.00 86.62 297 TYR A O 1
ATOM 2387 N N . ALA A 1 298 ? 20.067 -14.561 23.426 1.00 85.44 298 ALA A N 1
ATOM 2388 C CA . ALA A 1 298 ? 18.938 -15.012 22.616 1.00 85.44 298 ALA A CA 1
ATOM 2389 C C . ALA A 1 298 ? 18.515 -16.454 22.927 1.00 85.44 298 ALA A C 1
ATOM 2391 O O . ALA A 1 298 ? 17.324 -16.744 22.978 1.00 85.44 298 ALA A O 1
ATOM 2392 N N . ILE A 1 299 ? 19.480 -17.347 23.170 1.00 84.19 299 ILE A N 1
ATOM 2393 C CA . ILE A 1 299 ? 19.205 -18.742 23.540 1.00 84.19 299 ILE A CA 1
ATOM 2394 C C . ILE A 1 299 ? 18.640 -18.823 24.963 1.00 84.19 299 ILE A C 1
ATOM 2396 O O . ILE A 1 299 ? 17.668 -19.534 25.201 1.00 84.19 299 ILE A O 1
ATOM 2400 N N . VAL A 1 300 ? 19.242 -18.100 25.915 1.00 82.88 300 VAL A N 1
ATOM 2401 C CA . VAL A 1 300 ? 18.847 -18.139 27.335 1.00 82.88 300 VAL A CA 1
ATOM 2402 C C . VAL A 1 300 ? 17.428 -17.607 27.545 1.00 82.88 300 VAL A C 1
ATOM 2404 O O . VAL A 1 300 ? 16.700 -18.163 28.361 1.00 82.88 300 VAL A O 1
ATOM 2407 N N . HIS A 1 301 ? 17.030 -16.578 26.795 1.00 83.25 301 HIS A N 1
ATOM 2408 C CA . HIS A 1 301 ? 15.698 -15.964 26.885 1.00 83.25 301 HIS A CA 1
ATOM 2409 C C . HIS A 1 301 ? 14.695 -16.556 25.882 1.00 83.25 301 HIS A C 1
ATOM 2411 O O . HIS A 1 301 ? 13.625 -15.995 25.682 1.00 83.25 301 HIS A O 1
ATOM 2417 N N . GLY A 1 302 ? 15.033 -17.666 25.215 1.00 80.38 302 GLY A N 1
ATOM 2418 C CA . GLY A 1 302 ? 14.111 -18.362 24.312 1.00 80.38 302 GLY A CA 1
ATOM 2419 C C . GLY A 1 302 ? 13.735 -17.599 23.035 1.00 80.38 302 GLY A C 1
ATOM 2420 O O . GLY A 1 302 ? 12.791 -18.001 22.361 1.00 80.38 302 GLY A O 1
ATOM 2421 N N . ILE A 1 303 ? 14.473 -16.540 22.675 1.00 84.56 303 ILE A N 1
ATOM 2422 C CA . ILE A 1 303 ? 14.278 -15.780 21.426 1.00 84.56 303 ILE A CA 1
ATOM 2423 C C . ILE A 1 303 ? 14.609 -16.662 20.213 1.00 84.56 303 ILE A C 1
ATOM 2425 O O . ILE A 1 303 ? 13.953 -16.573 19.181 1.00 84.56 303 ILE A O 1
ATOM 2429 N N . VAL A 1 304 ? 15.621 -17.531 20.335 1.00 82.12 304 VAL A N 1
ATOM 2430 C CA . VAL A 1 304 ? 16.050 -18.459 19.276 1.00 82.12 304 VAL A CA 1
ATOM 2431 C C . VAL A 1 304 ? 16.301 -19.843 19.872 1.00 82.12 304 VAL A C 1
ATOM 2433 O O . VAL A 1 304 ? 16.906 -19.959 20.942 1.00 82.12 304 VAL A O 1
ATOM 2436 N N . LYS A 1 305 ? 15.882 -20.915 19.186 1.00 81.06 305 LYS A N 1
ATOM 2437 C CA . LYS A 1 305 ? 16.198 -22.287 19.606 1.00 81.06 305 LYS A CA 1
ATOM 2438 C C . LYS A 1 305 ? 17.583 -22.676 19.092 1.00 81.06 305 LYS A C 1
ATOM 2440 O O . LYS A 1 305 ? 18.008 -22.282 18.013 1.00 81.06 305 LYS A O 1
ATOM 2445 N N . VAL A 1 306 ? 18.293 -23.526 19.837 1.00 72.38 306 VAL A N 1
ATOM 2446 C CA . VAL A 1 306 ? 19.634 -24.018 19.443 1.00 72.38 306 VAL A CA 1
ATOM 2447 C C . VAL A 1 306 ? 19.612 -24.750 18.088 1.00 72.38 306 VAL A C 1
ATOM 2449 O O . VAL A 1 306 ? 20.632 -24.841 17.408 1.00 72.38 306 VAL A O 1
ATOM 2452 N N . GLU A 1 307 ? 18.454 -25.271 17.688 1.00 70.75 307 GLU A N 1
ATOM 2453 C CA . GLU A 1 307 ? 18.234 -25.933 16.400 1.00 70.75 307 GLU A CA 1
ATOM 2454 C C . GLU A 1 307 ? 18.300 -24.950 15.222 1.00 70.75 307 GLU A C 1
ATOM 2456 O O . GLU A 1 307 ? 18.929 -25.278 14.220 1.00 70.75 307 GLU A O 1
ATOM 2461 N N . ASP A 1 308 ? 17.809 -23.718 15.395 1.00 67.69 308 ASP A N 1
ATOM 2462 C CA . ASP A 1 308 ? 17.798 -22.663 14.367 1.00 67.69 308 ASP A CA 1
ATOM 2463 C C . ASP A 1 308 ? 19.213 -22.163 14.002 1.00 67.69 308 ASP A C 1
ATOM 2465 O O . ASP A 1 308 ? 19.409 -21.455 13.016 1.00 67.69 308 ASP A O 1
ATOM 2469 N N . ILE A 1 309 ? 20.218 -22.521 14.811 1.00 65.25 309 ILE A N 1
ATOM 2470 C CA . ILE A 1 309 ? 21.628 -22.137 14.639 1.00 65.25 309 ILE A CA 1
ATOM 2471 C C . ILE A 1 309 ? 22.401 -23.199 13.832 1.00 65.25 309 ILE A C 1
ATOM 2473 O O . ILE A 1 309 ? 23.449 -22.903 13.253 1.00 65.25 309 ILE A O 1
ATOM 2477 N N . LYS A 1 310 ? 21.915 -24.449 13.766 1.00 52.97 310 LYS A N 1
ATOM 2478 C CA . LYS A 1 310 ? 22.665 -25.575 13.171 1.00 52.97 310 LYS A CA 1
ATOM 2479 C C . LYS A 1 310 ? 22.747 -25.543 11.643 1.00 52.97 310 LYS A C 1
ATOM 2481 O O . LYS A 1 310 ? 23.689 -26.118 11.098 1.00 52.97 310 LYS A O 1
ATOM 2486 N N . ASP A 1 311 ? 21.860 -24.818 10.970 1.00 50.91 311 ASP A N 1
ATOM 2487 C CA . ASP A 1 311 ? 21.877 -24.676 9.505 1.00 50.91 311 ASP A CA 1
ATOM 2488 C C . ASP A 1 311 ? 22.995 -23.742 8.989 1.00 50.91 311 ASP A C 1
ATOM 2490 O O . ASP A 1 311 ? 23.275 -23.683 7.792 1.00 50.91 311 ASP A O 1
ATOM 2494 N N . LEU A 1 312 ? 23.709 -23.055 9.890 1.00 51.25 312 LEU A N 1
ATOM 2495 C CA . LEU A 1 312 ? 24.716 -22.039 9.550 1.00 51.25 312 LEU A CA 1
ATOM 2496 C C . LEU A 1 312 ? 26.134 -22.588 9.332 1.00 51.25 312 LEU A C 1
ATOM 2498 O O . LEU A 1 312 ? 27.020 -21.834 8.937 1.00 51.25 312 LEU A O 1
ATOM 2502 N N . GLN A 1 313 ? 26.387 -23.872 9.612 1.00 41.56 313 GLN A N 1
ATOM 2503 C CA . GLN A 1 313 ? 27.735 -24.458 9.496 1.00 41.56 313 GLN A CA 1
ATOM 2504 C C . GLN A 1 313 ? 27.966 -25.315 8.239 1.00 41.56 313 GLN A C 1
ATOM 2506 O O . GLN A 1 313 ? 29.093 -25.764 8.038 1.00 41.56 313 GLN A O 1
ATOM 2511 N N . TYR A 1 314 ? 26.958 -25.517 7.378 1.00 38.53 314 TYR A N 1
ATOM 2512 C CA . TYR A 1 314 ? 27.081 -26.370 6.180 1.00 38.53 314 TYR A CA 1
ATOM 2513 C C . TYR A 1 314 ? 26.392 -25.826 4.912 1.00 38.53 314 TYR A C 1
ATOM 2515 O O . TYR A 1 314 ? 25.971 -26.618 4.069 1.00 38.53 314 TYR A O 1
ATOM 2523 N N . SER A 1 315 ? 26.308 -24.500 4.757 1.00 34.34 315 SER A N 1
ATOM 2524 C CA . SER A 1 315 ? 25.858 -23.844 3.514 1.00 34.34 315 SER A CA 1
ATOM 2525 C C . SER A 1 315 ? 27.006 -23.119 2.822 1.00 34.34 315 SER A C 1
ATOM 2527 O O . SER A 1 315 ? 27.654 -22.296 3.507 1.00 34.34 315 SER A O 1
#

Secondary structure (DSSP, 8-state):
-HHHHHH-TTHHHHHHHTT--S--TT--HHHHHHHTT--HHHHHHHHHHHHH-PPPPHHHHHH--HHHHHHHHHHHHHHIIIIIHHHHHHHHHHHS--SSTTSHHHHHHHHHHHHHHHHHHHHHHIIIIIIHHHHHHHTT-B-SS--HHHHHHT-HHHHHHHHHHHHHHHHHHHHHHH--TTS-HHHHHHHHHHHHHHHHHHHHHHHHIIIIIHHHHHHHHHHSPB------S------S--SS-HHHHHHHHHHHTT--HHHHHHHHTS-HHHHHHHHHHHHHHHT--SHHHHHHHHHHTTSS-GGGGGGGG--

Foldseek 3Di:
DVVLCVVPVVCVLLCVLLVQDPDPPPDDLVRSCVVSVHDSLQSVQLSCCLPPVDFDDPV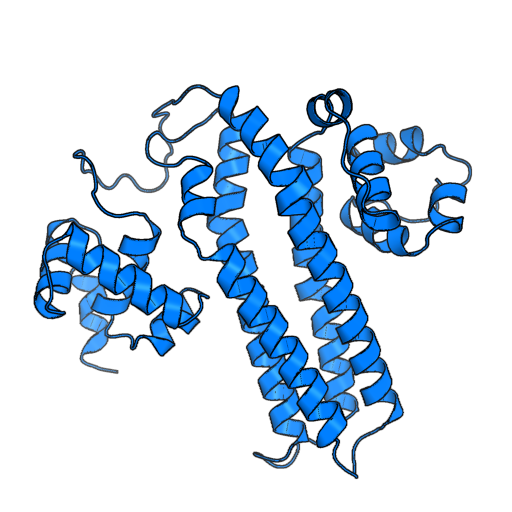SLVSHDLVSLLSSLVSVLCCVLVPLLVVLLVLLVQFDDPVDPPDLSVVLNVLSVLLSLLSVLVVVCCVVPVSVQLVCLVVLEHAPQDDLVLVVVLCFPVQLLVVSVVSLVVSLVSCVPPPDPPGDPVSSVVSSVSSVVVNSVVVSSVCCCVRRNSVSSNVSRVVRDHDPPDDPDDPDDDDDPDLDDPVLLLLLLCLLLVDDLVRSCSNNSGDSVSSVVSLVVNCVSVVDDDSVVSNVVCCVVVSDPPVSNVVNPPD

Nearest PDB structures (foldseek):
  4wsz-assembly1_B  TM=9.035E-01  e=1.465E-02  unclassified
  4wul-assembly1_A  TM=9.098E-01  e=1.901E-02  unclassified
  7ve5-assembly1_B  TM=9.063E-01  e=3.062E-02  Staphylococcus aureus
  1fse-assembly2_C  TM=8.774E-01  e=8.296E-02  Bacillus subtilis
  3qp6-assembly1_A-2  TM=5.528E-01  e=1.396E-01  Chromobacterium violaceum

pLDDT: mean 85.54, std 14.23, range [31.19, 98.25]